Protein AF-0000000072925684 (afdb_homodimer)

Foldseek 3Di:
DWDWDAQPPHHRWTDTRQLCLVVDVCSLVVLLVLLVVVDPDDLVQAQEEEEEDDQQCSNRVVNCVVSVHYYWYKYQADDDDDDKQKDFQPPPPDDDPVPVCRSRGMIITHLPPADEPGQYEYEGAEQALQSVVLRVVVRNVSSHYDLVSYAYEYAEYACVNVNLVVCVVSPNNVHHYYYNYYDHTD/DWDWDAQPPHHRWIDTRQLCLVVDVCSLVVLLVLLVVVDPDDLVQAQEEEEEDDQQCSNRVVNCVVSVHYYWYKYQADDDDDDKQKDFQPPPPDDDPVPVCRSVGMIITHLPPADEPGQYEYEEAEQALQSVVLRVVVRNVSSHYDLVSYAYEYAEYACVNVNLVVCVVSPNNVHHYYYNYYDHTD

Radius of gyration: 19.89 Å; Cα contacts (8 Å, |Δi|>4): 802; chains: 2; bounding box: 49×54×51 Å

Sequence (372 aa):
MVPTAPNFPGKDIDFRYVLNIAQQKGGLALCTSLLKSHFSGDWKKVDAVVTSETSGYVLASPLAMEIEIPLVLIAKGNKFPLPTVSVQRRMSYIPSRILNASDKGRFEVDANVVRKGDSLVIVDDVLATGETLVAVLELLVKAGLQPEDISVMVAAEFPFHRGREKLWAHGFGRVAVQSLLVLDGQMVPTAPNFPGKDIDFRYVLNIAQQKGGLALCTSLLKSHFSGDWKKVDAVVTSETSGYVLASPLAMEIEIPLVLIAKGNKFPLPTVSVQRRMSYIPSRILNASDKGRFEVDANVVRKGDSLVIVDDVLATGETLVAVLELLVKAGLQPEDISVMVAAEFPFHRGREKLWAHGFGRVAVQSLLVLDGQ

Secondary structure (DSSP, 8-state):
---EEET-SSTT-EEE-GGGGGGSTTHHHHHHHHHHHH-SS-GGG--EEEEETTTHHHHHHHHHHHHT--EEEEEESS-SPSSEEEEE---SS--TT--TTGGGGEEEEETTS--TT--EEEEEEEESSSHHHHHHHHHHHHTT--GGGEEEEEEEE-GGG-HHHHHHHTT-TTSEEEEEEE----/---EEET-SSTT-EEE-GGGGGGSTTHHHHHHHHHHHH-SS-GGG--EEEEETTTHHHHHHHHHHHHT--EEEEEESS-SPSSEEEEE---SS--TT--TTGGGGEEEEETTS--TT--EEEEEEEESSSHHHHHHHHHHHHTT--GGGEEEEEEEE-GGG-HHHHHHHTT-TTSEEEEEEE----

pLDDT: mean 90.09, std 15.88, range [33.25, 98.88]

Solvent-accessible surface area (backbone atoms only — not comparable to full-atom values): 19769 Å² total; per-residue (Å²): 104,58,55,73,41,73,48,32,97,41,82,84,15,48,31,66,42,62,71,42,25,36,49,33,72,52,28,44,49,51,50,34,52,48,53,63,69,64,48,88,69,60,73,90,65,44,58,30,34,32,33,43,71,53,68,12,31,50,56,38,36,35,37,19,43,74,73,55,33,16,35,46,66,31,38,69,35,88,82,65,66,83,62,60,43,71,37,74,38,73,69,71,87,70,73,80,79,76,54,91,55,64,61,79,32,25,36,26,31,54,51,84,80,53,53,67,81,49,28,38,36,37,29,37,49,66,39,37,55,28,59,67,58,47,37,52,51,52,36,45,38,73,56,51,37,53,62,86,36,36,36,37,40,24,51,31,28,23,67,73,48,39,18,65,57,44,29,38,75,70,73,43,60,80,38,51,75,46,57,78,34,80,44,92,40,96,106,57,55,75,40,75,48,32,97,41,82,85,17,48,31,66,44,63,70,42,24,37,49,33,70,52,28,43,51,52,50,34,51,49,55,63,68,63,49,87,69,60,71,89,65,44,57,29,35,32,32,42,73,53,68,10,31,50,58,37,36,36,36,19,42,73,73,55,34,15,36,46,66,31,38,68,36,88,82,65,66,84,63,62,42,70,37,74,38,73,70,72,88,69,73,80,80,76,51,92,55,64,62,80,31,25,38,26,32,54,50,84,79,54,52,66,81,48,27,36,38,38,28,36,50,67,39,37,56,26,57,66,57,48,39,52,52,52,35,45,40,74,56,50,40,53,62,87,35,36,36,37,40,23,51,32,28,25,65,72,50,41,17,66,58,44,28,37,76,70,72,43,61,78,40,50,74,44,58,77,32,80,42,89,41,96

Nearest PDB structures (foldseek):
  1l1q-assembly1_A  TM=8.832E-01  e=3.197E-17  Giardia duodenalis
  5yw5-assembly1_D  TM=9.145E-01  e=2.522E-13  Francisella tularensis
  5yw5-assembly2_B  TM=9.005E-01  e=4.663E-13  Francisella tularensis
  5vn4-assembly1_B  TM=8.310E-01  e=8.108E-13  Trypanosoma brucei brucei TREU927
  5vn4-assembly1_A  TM=8.215E-01  e=2.305E-12  Trypanosoma brucei brucei TREU927

Structure (mmCIF, N/CA/C/O backbone):
data_AF-0000000072925684-model_v1
#
loop_
_entity.id
_entity.type
_entity.pdbx_description
1 polymer 'adenine phosphoribosyltransferase'
#
loop_
_atom_site.group_PDB
_atom_site.id
_atom_site.type_symbol
_atom_site.label_atom_id
_atom_site.label_alt_id
_atom_site.label_comp_id
_atom_site.label_asym_id
_atom_site.label_entity_id
_atom_site.label_seq_id
_atom_site.pdbx_PDB_ins_code
_atom_site.Cartn_x
_atom_site.Cartn_y
_atom_site.Cartn_z
_atom_site.occupancy
_atom_site.B_iso_or_equiv
_atom_site.auth_seq_id
_atom_site.auth_comp_id
_atom_site.auth_asym_id
_atom_site.auth_atom_id
_atom_site.pdbx_PDB_model_num
ATOM 1 N N . MET A 1 1 ? -15.625 -6.316 10.656 1 93.44 1 MET A N 1
ATOM 2 C CA . MET A 1 1 ? -14.516 -5.473 10.219 1 93.44 1 MET A CA 1
ATOM 3 C C . MET A 1 1 ? -14.578 -5.215 8.719 1 93.44 1 MET A C 1
ATOM 5 O O . MET A 1 1 ? -13.844 -4.375 8.195 1 93.44 1 MET A O 1
ATOM 9 N N . VAL A 1 2 ? -15.438 -5.898 8.031 1 94.06 2 VAL A N 1
ATOM 10 C CA . VAL A 1 2 ? -15.625 -5.719 6.594 1 94.06 2 VAL A CA 1
ATOM 11 C C . VAL A 1 2 ? -17.062 -5.281 6.312 1 94.06 2 VAL A C 1
ATOM 13 O O . VAL A 1 2 ? -17.922 -6.109 5.984 1 94.06 2 VAL A O 1
ATOM 16 N N . PRO A 1 3 ? -17.359 -3.992 6.426 1 92.5 3 PRO A N 1
ATOM 17 C CA . PRO A 1 3 ? -18.719 -3.504 6.238 1 92.5 3 PRO A CA 1
ATOM 18 C C . PRO A 1 3 ? -19.203 -3.621 4.789 1 92.5 3 PRO A C 1
ATOM 20 O O . PRO A 1 3 ? -18.375 -3.707 3.873 1 92.5 3 PRO A O 1
ATOM 23 N N . THR A 1 4 ? -20.516 -3.654 4.652 1 92.56 4 THR A N 1
ATOM 24 C CA . THR A 1 4 ? -21.156 -3.676 3.348 1 92.56 4 THR A CA 1
ATOM 25 C C . THR A 1 4 ? -21.766 -2.314 3.025 1 92.56 4 THR A C 1
ATOM 27 O O . THR A 1 4 ? -22.375 -1.679 3.895 1 92.56 4 THR A O 1
ATOM 30 N N . ALA A 1 5 ? -21.531 -1.832 1.881 1 91 5 ALA A N 1
ATOM 31 C CA . ALA A 1 5 ? -22.203 -0.64 1.375 1 91 5 ALA A CA 1
ATOM 32 C C . ALA A 1 5 ? -23.078 -0.976 0.17 1 91 5 ALA A C 1
ATOM 34 O O . ALA A 1 5 ? -22.562 -1.271 -0.913 1 91 5 ALA A O 1
ATOM 35 N N . PRO A 1 6 ? -24.344 -0.912 0.292 1 89.88 6 PRO A N 1
ATOM 36 C CA . PRO A 1 6 ? -25.219 -1.251 -0.825 1 89.88 6 PRO A CA 1
ATOM 37 C C . PRO A 1 6 ? -25.172 -0.216 -1.946 1 89.88 6 PRO A C 1
ATOM 39 O O . PRO A 1 6 ? -24.922 0.963 -1.693 1 89.88 6 PRO A O 1
ATOM 42 N N . ASN A 1 7 ? -25.422 -0.652 -3.205 1 89.62 7 ASN A N 1
ATOM 43 C CA . ASN A 1 7 ? -25.547 0.19 -4.391 1 89.62 7 ASN A CA 1
ATOM 44 C C . ASN A 1 7 ? -24.297 1.055 -4.598 1 89.62 7 ASN A C 1
ATOM 46 O O . ASN A 1 7 ? -24.406 2.248 -4.887 1 89.62 7 ASN A O 1
ATOM 50 N N . PHE A 1 8 ? -23.188 0.511 -4.379 1 88.88 8 PHE A N 1
ATOM 51 C CA . PHE A 1 8 ? -21.891 1.13 -4.617 1 88.88 8 PHE A CA 1
ATOM 52 C C . PHE A 1 8 ? -20.938 0.156 -5.312 1 88.88 8 PHE A C 1
ATOM 54 O O . PHE A 1 8 ? -20.812 -0.994 -4.891 1 88.88 8 PHE A O 1
ATOM 61 N N . PRO A 1 9 ? -20.219 0.613 -6.227 1 83.81 9 PRO A N 1
ATOM 62 C CA . PRO A 1 9 ? -20.188 1.929 -6.871 1 83.81 9 PRO A CA 1
ATOM 63 C C . PRO A 1 9 ? -21.406 2.154 -7.785 1 83.81 9 PRO A C 1
ATOM 65 O O . PRO A 1 9 ? -21.641 3.277 -8.234 1 83.81 9 PRO A O 1
ATOM 68 N N . GLY A 1 10 ? -22.094 1.014 -8.031 1 84.38 10 GLY A N 1
ATOM 69 C CA . GLY A 1 10 ? -23.281 1.098 -8.859 1 84.38 10 GLY A CA 1
ATOM 70 C C . GLY A 1 10 ? -24.5 0.454 -8.219 1 84.38 10 GLY A C 1
ATOM 71 O O . GLY A 1 10 ? -24.391 -0.186 -7.176 1 84.38 10 GLY A O 1
ATOM 72 N N . LYS A 1 11 ? -25.625 0.619 -8.945 1 87.06 11 LYS A N 1
ATOM 73 C CA . LYS A 1 11 ? -26.891 0.057 -8.461 1 87.06 11 LYS A CA 1
ATOM 74 C C . LYS A 1 11 ? -26.797 -1.463 -8.352 1 87.06 11 LYS A C 1
ATOM 76 O O . LYS A 1 11 ? -26.234 -2.123 -9.227 1 87.06 11 LYS A O 1
ATOM 81 N N . ASP A 1 12 ? -27.281 -2.082 -7.34 1 85.94 12 ASP A N 1
ATOM 82 C CA . ASP A 1 12 ? -27.438 -3.516 -7.109 1 85.94 12 ASP A CA 1
ATOM 83 C C . ASP A 1 12 ? -26.094 -4.18 -6.832 1 85.94 12 ASP A C 1
ATOM 85 O O . ASP A 1 12 ? -25.922 -5.371 -7.086 1 85.94 12 ASP A O 1
ATOM 89 N N . ILE A 1 13 ? -25.141 -3.379 -6.512 1 86.44 13 ILE A N 1
ATOM 90 C CA . ILE A 1 13 ? -23.844 -3.898 -6.094 1 86.44 13 ILE A CA 1
ATOM 91 C C . ILE A 1 13 ? -23.688 -3.721 -4.586 1 86.44 13 ILE A C 1
ATOM 93 O O . ILE A 1 13 ? -23.938 -2.643 -4.051 1 86.44 13 ILE A O 1
ATOM 97 N N . ASP A 1 14 ? -23.375 -4.828 -3.984 1 89.12 14 ASP A N 1
ATOM 98 C CA . ASP A 1 14 ? -23.047 -4.758 -2.564 1 89.12 14 ASP A CA 1
ATOM 99 C C . ASP A 1 14 ? -21.531 -4.746 -2.354 1 89.12 14 ASP A C 1
ATOM 101 O O . ASP A 1 14 ? -20.906 -5.801 -2.322 1 89.12 14 ASP A O 1
ATOM 105 N N . PHE A 1 15 ? -21.109 -3.59 -2.154 1 90.94 15 PHE A N 1
ATOM 106 C CA . PHE A 1 15 ? -19.672 -3.396 -1.978 1 90.94 15 PHE A CA 1
ATOM 107 C C . PHE A 1 15 ? -19.234 -3.818 -0.58 1 90.94 15 PHE A C 1
ATOM 109 O O . PHE A 1 15 ? -19.875 -3.439 0.412 1 90.94 15 PHE A O 1
ATOM 116 N N . ARG A 1 16 ? -18.172 -4.602 -0.567 1 93 16 ARG A N 1
ATOM 117 C CA . ARG A 1 16 ? -17.547 -4.977 0.694 1 93 16 ARG A CA 1
ATOM 118 C C . ARG A 1 16 ? -16.188 -4.289 0.855 1 93 16 ARG A C 1
ATOM 120 O O . ARG A 1 16 ? -15.289 -4.488 0.042 1 93 16 ARG A O 1
ATOM 127 N N . TYR A 1 17 ? -16.062 -3.547 1.869 1 93.25 17 TYR A N 1
ATOM 128 C CA . TYR A 1 17 ? -14.82 -2.811 2.051 1 93.25 17 TYR A CA 1
ATOM 129 C C . TYR A 1 17 ? -13.836 -3.604 2.902 1 93.25 17 TYR A C 1
ATOM 131 O O . TYR A 1 17 ? -13.703 -3.354 4.102 1 93.25 17 TYR A O 1
ATOM 139 N N . VAL A 1 18 ? -13.039 -4.359 2.27 1 95.19 18 VAL A N 1
ATOM 140 C CA . VAL A 1 18 ? -12.148 -5.312 2.924 1 95.19 18 VAL A CA 1
ATOM 141 C C . VAL A 1 18 ? -11.039 -4.562 3.664 1 95.19 18 VAL A C 1
ATOM 143 O O . VAL A 1 18 ? -10.672 -4.93 4.781 1 95.19 18 VAL A O 1
ATOM 146 N N . LEU A 1 19 ? -10.531 -3.453 3.137 1 95.56 19 LEU A N 1
ATOM 147 C CA . LEU A 1 19 ? -9.391 -2.758 3.727 1 95.56 19 LEU A CA 1
ATOM 148 C C . LEU A 1 19 ? -9.812 -1.983 4.973 1 95.56 19 LEU A C 1
ATOM 150 O O . LEU A 1 19 ? -8.969 -1.445 5.688 1 95.56 19 LEU A O 1
ATOM 154 N N . ASN A 1 20 ? -11.164 -1.98 5.25 1 96.12 20 ASN A N 1
ATOM 155 C CA . ASN A 1 20 ? -11.609 -1.424 6.523 1 96.12 20 ASN A CA 1
ATOM 156 C C . ASN A 1 20 ? -10.984 -2.166 7.703 1 96.12 20 ASN A C 1
ATOM 158 O O . ASN A 1 20 ? -10.938 -1.637 8.812 1 96.12 20 ASN A O 1
ATOM 162 N N . ILE A 1 21 ? -10.492 -3.35 7.449 1 97.31 21 ILE A N 1
ATOM 163 C CA . ILE A 1 21 ? -9.781 -4.125 8.461 1 97.31 21 ILE A CA 1
ATOM 164 C C . ILE A 1 21 ? -8.641 -3.297 9.039 1 97.31 21 ILE A C 1
ATOM 166 O O . ILE A 1 21 ? -8.445 -3.268 10.258 1 97.31 21 ILE A O 1
ATOM 170 N N . ALA A 1 22 ? -7.902 -2.615 8.164 1 97.81 22 ALA A N 1
ATOM 171 C CA . ALA A 1 22 ? -6.738 -1.832 8.578 1 97.81 22 ALA A CA 1
ATOM 172 C C . ALA A 1 22 ? -7.16 -0.576 9.328 1 97.81 22 ALA A C 1
ATOM 174 O O . ALA A 1 22 ? -6.359 0.018 10.055 1 97.81 22 ALA A O 1
ATOM 175 N N . GLN A 1 23 ? -8.414 -0.197 9.133 1 97.12 23 GLN A N 1
ATOM 176 C CA . GLN A 1 23 ? -8.898 1.041 9.734 1 97.12 23 GLN A CA 1
ATOM 177 C C . GLN A 1 23 ? -9.531 0.779 11.102 1 97.12 23 GLN A C 1
ATOM 179 O O . GLN A 1 23 ? -9.992 1.71 11.766 1 97.12 23 GLN A O 1
ATOM 184 N N . GLN A 1 24 ? -9.516 -0.498 11.508 1 96.81 24 GLN A N 1
ATOM 185 C CA . GLN A 1 24 ? -9.992 -0.912 12.828 1 96.81 24 GLN A CA 1
ATOM 186 C C . GLN A 1 24 ? -8.828 -1.179 13.773 1 96.81 24 GLN A C 1
ATOM 188 O O . GLN A 1 24 ? -7.844 -1.817 13.391 1 96.81 24 GLN A O 1
ATOM 193 N N . LYS A 1 25 ? -9.031 -0.643 15.008 1 96.5 25 LYS A N 1
ATOM 194 C CA . LYS A 1 25 ? -8 -0.937 16 1 96.5 25 LYS A CA 1
ATOM 195 C C . LYS A 1 25 ? -7.797 -2.441 16.156 1 96.5 25 LYS A C 1
ATOM 197 O O . LYS A 1 25 ? -8.75 -3.188 16.359 1 96.5 25 LYS A O 1
ATOM 202 N N . GLY A 1 26 ? -6.547 -2.863 15.953 1 97.38 26 GLY A N 1
ATOM 203 C CA . GLY A 1 26 ? -6.215 -4.27 16.094 1 97.38 26 GLY A CA 1
ATOM 204 C C . GLY A 1 26 ? -6.473 -5.074 14.836 1 97.38 26 GLY A C 1
ATOM 205 O O . GLY A 1 26 ? -6.113 -6.25 14.758 1 97.38 26 GLY A O 1
ATOM 206 N N . GLY A 1 27 ? -7.129 -4.492 13.844 1 98.25 27 GLY A N 1
ATOM 207 C CA . GLY A 1 27 ? -7.52 -5.195 12.633 1 98.25 27 GLY A CA 1
ATOM 208 C C . GLY A 1 27 ? -6.336 -5.711 11.836 1 98.25 27 GLY A C 1
ATOM 209 O O . GLY A 1 27 ? -6.336 -6.859 11.391 1 98.25 27 GLY A O 1
ATOM 210 N N . LEU A 1 28 ? -5.293 -4.914 11.672 1 98.25 28 LEU A N 1
ATOM 211 C CA . LEU A 1 28 ? -4.117 -5.312 10.914 1 98.25 28 LEU A CA 1
ATOM 212 C C . LEU A 1 28 ? -3.395 -6.473 11.594 1 98.25 28 LEU A C 1
ATOM 214 O O . LEU A 1 28 ? -2.996 -7.434 10.93 1 98.25 28 LEU A O 1
ATOM 218 N N . ALA A 1 29 ? -3.268 -6.336 12.875 1 98.25 29 ALA A N 1
ATOM 219 C CA . ALA A 1 29 ? -2.607 -7.398 13.633 1 98.25 29 ALA A CA 1
ATOM 220 C C . ALA A 1 29 ? -3.367 -8.719 13.508 1 98.25 29 ALA A C 1
ATOM 222 O O . ALA A 1 29 ? -2.768 -9.766 13.266 1 98.25 29 ALA A O 1
ATOM 223 N N . LEU A 1 30 ? -4.648 -8.641 13.664 1 98.31 30 LEU A N 1
ATOM 224 C CA . LEU A 1 30 ? -5.484 -9.828 13.555 1 98.31 30 LEU A CA 1
ATOM 225 C C . LEU A 1 30 ? -5.391 -10.438 12.164 1 98.31 30 LEU A C 1
ATOM 227 O O . LEU A 1 30 ? -5.152 -11.641 12.016 1 98.31 30 LEU A O 1
ATOM 231 N N . CYS A 1 31 ? -5.547 -9.617 11.172 1 98.56 31 CYS A N 1
ATOM 232 C CA . CYS A 1 31 ? -5.5 -10.102 9.797 1 98.56 31 CYS A CA 1
ATOM 233 C C . CYS A 1 31 ? -4.141 -10.719 9.484 1 98.56 31 CYS A C 1
ATOM 235 O O . CYS A 1 31 ? -4.059 -11.781 8.875 1 98.56 31 CYS A O 1
ATOM 237 N N . THR A 1 32 ? -3.109 -10.039 9.875 1 98.69 32 THR A N 1
ATOM 238 C CA . THR A 1 32 ? -1.753 -10.523 9.641 1 98.69 32 THR A CA 1
ATOM 239 C C . THR A 1 32 ? -1.54 -11.883 10.305 1 98.69 32 THR A C 1
ATOM 241 O O . THR A 1 32 ? -1.004 -12.805 9.695 1 98.69 32 THR A O 1
ATOM 244 N N . SER A 1 33 ? -1.985 -12 11.508 1 98.62 33 SER A N 1
ATOM 245 C CA . SER A 1 33 ? -1.856 -13.258 12.242 1 98.62 33 SER A CA 1
ATOM 246 C C . SER A 1 33 ? -2.637 -14.375 11.555 1 98.62 33 SER A C 1
ATOM 248 O O . SER A 1 33 ? -2.156 -15.508 11.461 1 98.62 33 SER A O 1
ATOM 250 N N . LEU A 1 34 ? -3.779 -14.086 11.102 1 98.69 34 LEU A N 1
ATOM 251 C CA . LEU A 1 34 ? -4.617 -15.078 10.438 1 98.69 34 LEU A CA 1
ATOM 252 C C . LEU A 1 34 ? -4.016 -15.5 9.102 1 98.69 34 LEU A C 1
ATOM 254 O O . LEU A 1 34 ? -4.023 -16.688 8.758 1 98.69 34 LEU A O 1
ATOM 258 N N . LEU A 1 35 ? -3.486 -14.539 8.344 1 98.69 35 LEU A N 1
ATOM 259 C CA . LEU A 1 35 ? -2.811 -14.883 7.102 1 98.69 35 LEU A CA 1
ATOM 260 C C . LEU A 1 35 ? -1.614 -15.789 7.363 1 98.69 35 LEU A C 1
ATOM 262 O O . LEU A 1 35 ? -1.43 -16.797 6.668 1 98.69 35 LEU A O 1
ATOM 266 N N . LYS A 1 36 ? -0.873 -15.445 8.336 1 98.62 36 LYS A N 1
ATOM 267 C CA . LYS A 1 36 ? 0.315 -16.219 8.688 1 98.62 36 LYS A CA 1
ATOM 268 C C . LYS A 1 36 ? -0.054 -17.641 9.062 1 98.62 36 LYS A C 1
ATOM 270 O O . LYS A 1 36 ? 0.557 -18.594 8.57 1 98.62 36 LYS A O 1
ATOM 275 N N . SER A 1 37 ? -1.083 -17.781 9.859 1 98.38 37 SER A N 1
ATOM 276 C CA . SER A 1 37 ? -1.447 -19.094 10.375 1 98.38 37 SER A CA 1
ATOM 277 C C . SER A 1 37 ? -2.205 -19.906 9.328 1 98.38 37 SER A C 1
ATOM 279 O O . SER A 1 37 ? -2.17 -21.141 9.352 1 98.38 37 SER A O 1
ATOM 281 N N . HIS A 1 38 ? -2.867 -19.219 8.43 1 97.88 38 HIS A N 1
ATOM 282 C CA . HIS A 1 38 ? -3.727 -19.891 7.461 1 97.88 38 HIS A CA 1
ATOM 283 C C . HIS A 1 38 ? -2.912 -20.453 6.301 1 97.88 38 HIS A C 1
ATOM 285 O O . HIS A 1 38 ? -3.396 -21.312 5.559 1 97.88 38 HIS A O 1
ATOM 291 N N . PHE A 1 39 ? -1.76 -19.984 6.07 1 98.06 39 PHE A N 1
ATOM 292 C CA . PHE A 1 39 ? -0.908 -20.453 4.984 1 98.06 39 PHE A CA 1
ATOM 293 C C . PHE A 1 39 ? -0.598 -21.938 5.148 1 98.06 39 PHE A C 1
ATOM 295 O O . PHE A 1 39 ? -0.074 -22.359 6.184 1 98.06 39 PHE A O 1
ATOM 302 N N . SER A 1 40 ? -0.875 -22.719 4.109 1 96.69 40 SER A N 1
ATOM 303 C CA . SER A 1 40 ? -0.734 -24.172 4.18 1 96.69 40 SER A CA 1
ATOM 304 C C . SER A 1 40 ? 0.716 -24.594 3.969 1 96.69 40 SER A C 1
ATOM 306 O O . SER A 1 40 ? 1.09 -25.719 4.289 1 96.69 40 SER A O 1
ATOM 308 N N . GLY A 1 41 ? 1.516 -23.672 3.385 1 96.62 41 GLY A N 1
ATOM 309 C CA . GLY A 1 41 ? 2.924 -23.984 3.178 1 96.62 41 GLY A CA 1
ATOM 310 C C . GLY A 1 41 ? 3.781 -23.688 4.395 1 96.62 41 GLY A C 1
ATOM 311 O O . GLY A 1 41 ? 3.26 -2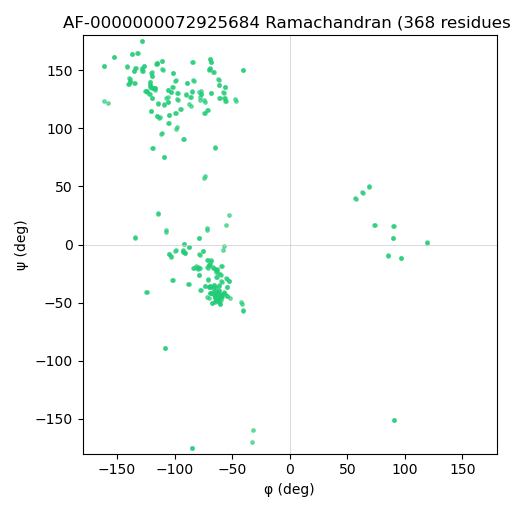3.422 5.48 1 96.62 41 GLY A O 1
ATOM 312 N N . ASP A 1 42 ? 5.078 -23.859 4.223 1 97.75 42 ASP A N 1
ATOM 313 C CA . ASP A 1 42 ? 6.078 -23.562 5.246 1 97.75 42 ASP A CA 1
ATOM 314 C C . ASP A 1 42 ? 6.727 -22.203 5.004 1 97.75 42 ASP A C 1
ATOM 316 O O . ASP A 1 42 ? 7.508 -22.047 4.062 1 97.75 42 ASP A O 1
ATOM 320 N N . TRP A 1 43 ? 6.434 -21.281 5.957 1 98.19 43 TRP A N 1
ATOM 321 C CA . TRP A 1 43 ? 6.973 -19.938 5.793 1 98.19 43 TRP A CA 1
ATOM 322 C C . TRP A 1 43 ? 8.492 -19.953 5.762 1 98.19 43 TRP A C 1
ATOM 324 O O . TRP A 1 43 ? 9.125 -19.078 5.172 1 98.19 43 TRP A O 1
ATOM 334 N N . LYS A 1 44 ? 9.078 -20.922 6.355 1 97.69 44 LYS A N 1
ATOM 335 C CA . LYS A 1 44 ? 10.539 -21.016 6.398 1 97.69 44 LYS A CA 1
ATOM 336 C C . LYS A 1 44 ? 11.109 -21.266 5.008 1 97.69 44 LYS A C 1
ATOM 338 O O . LYS A 1 44 ? 12.297 -21.047 4.77 1 97.69 44 LYS A O 1
ATOM 343 N N . LYS A 1 45 ? 10.289 -21.75 4.129 1 97.88 45 LYS A N 1
ATOM 344 C CA . LYS A 1 45 ? 10.734 -22.078 2.777 1 97.88 45 LYS A CA 1
ATOM 345 C C . LYS A 1 45 ? 10.375 -20.969 1.79 1 97.88 45 LYS A C 1
ATOM 347 O O . LYS A 1 45 ? 10.695 -21.062 0.604 1 97.88 45 LYS A O 1
ATOM 352 N N . VAL A 1 46 ? 9.672 -19.984 2.217 1 98.38 46 VAL A N 1
ATOM 353 C CA . VAL A 1 46 ? 9.258 -18.875 1.364 1 98.38 46 VAL A CA 1
ATOM 354 C C . VAL A 1 46 ? 10.367 -17.844 1.297 1 98.38 46 VAL A C 1
ATOM 356 O O . VAL A 1 46 ? 10.891 -17.406 2.328 1 98.38 46 VAL A O 1
ATOM 359 N N . ASP A 1 47 ? 10.68 -17.422 0.12 1 98.44 47 ASP A N 1
ATOM 360 C CA . ASP A 1 47 ? 11.781 -16.484 -0.074 1 98.44 47 ASP A CA 1
ATOM 361 C C . ASP A 1 47 ? 11.297 -15.047 0.034 1 98.44 47 ASP A C 1
ATOM 363 O O . ASP A 1 47 ? 12.047 -14.172 0.469 1 98.44 47 ASP A O 1
ATOM 367 N N . ALA A 1 48 ? 10.062 -14.812 -0.417 1 98.62 48 ALA A N 1
ATOM 368 C CA . ALA A 1 48 ? 9.547 -13.445 -0.381 1 98.62 48 ALA A CA 1
ATOM 369 C C . ALA A 1 48 ? 8.023 -13.43 -0.481 1 98.62 48 ALA A C 1
ATOM 371 O O . ALA A 1 48 ? 7.422 -14.359 -1.026 1 98.62 48 ALA A O 1
ATOM 372 N N . VAL A 1 49 ? 7.41 -12.414 0.052 1 98.88 49 VAL A N 1
ATOM 373 C CA . VAL A 1 49 ? 6.023 -12.047 -0.231 1 98.88 49 VAL A CA 1
ATOM 374 C C . VAL A 1 49 ? 5.977 -11.102 -1.432 1 98.88 49 VAL A C 1
ATOM 376 O O . VAL A 1 49 ? 6.832 -10.219 -1.573 1 98.88 49 VAL A O 1
ATOM 379 N N . VAL A 1 50 ? 5.023 -11.297 -2.295 1 98.69 50 VAL A N 1
ATOM 380 C CA . VAL A 1 50 ? 4.855 -10.461 -3.479 1 98.69 50 VAL A CA 1
ATOM 381 C C . VAL A 1 50 ? 3.473 -9.812 -3.465 1 98.69 50 VAL A C 1
ATOM 383 O O . VAL A 1 50 ? 2.488 -10.453 -3.082 1 98.69 50 VAL A O 1
ATOM 386 N N . THR A 1 51 ? 3.43 -8.578 -3.861 1 98.31 51 THR A N 1
ATOM 387 C CA . THR A 1 51 ? 2.137 -7.918 -4.004 1 98.31 51 THR A CA 1
ATOM 388 C C . THR A 1 51 ? 2.209 -6.812 -5.055 1 98.31 51 THR A C 1
ATOM 390 O O . THR A 1 51 ? 3.299 -6.418 -5.473 1 98.31 51 THR A O 1
ATOM 393 N N . SER A 1 52 ? 1.092 -6.406 -5.547 1 95.38 52 SER A N 1
ATOM 394 C CA . SER A 1 52 ? 1.035 -5.336 -6.535 1 95.38 52 SER A CA 1
ATOM 395 C C . SER A 1 52 ? 0.3 -4.117 -5.992 1 95.38 52 SER A C 1
ATOM 397 O O . SER A 1 52 ? -0.503 -4.234 -5.062 1 95.38 52 SER A O 1
ATOM 399 N N . GLU A 1 53 ? 0.598 -2.982 -6.551 1 92.62 53 GLU A N 1
ATOM 400 C CA . GLU A 1 53 ? -0.147 -1.764 -6.254 1 92.62 53 GLU A CA 1
ATOM 401 C C . GLU A 1 53 ? -1.638 -1.947 -6.523 1 92.62 53 GLU A C 1
ATOM 403 O O . GLU A 1 53 ? -2.023 -2.568 -7.516 1 92.62 53 GLU A O 1
ATOM 408 N N . THR A 1 54 ? -2.473 -1.476 -5.59 1 91.31 54 THR A N 1
ATOM 409 C CA . THR A 1 54 ? -2.211 -0.612 -4.445 1 91.31 54 THR A CA 1
ATOM 410 C C . THR A 1 54 ? -2.678 -1.274 -3.15 1 91.31 54 THR A C 1
ATOM 412 O O . THR A 1 54 ? -1.921 -1.354 -2.18 1 91.31 54 THR A O 1
ATOM 415 N N . SER A 1 55 ? -3.832 -1.925 -3.195 1 94.88 55 SER A N 1
ATOM 416 C CA . SER A 1 55 ? -4.508 -2.359 -1.978 1 94.88 55 SER A CA 1
ATOM 417 C C . SER A 1 55 ? -3.758 -3.506 -1.308 1 94.88 55 SER A C 1
ATOM 419 O O . SER A 1 55 ? -3.74 -3.609 -0.08 1 94.88 55 SER A O 1
ATOM 421 N N . GLY A 1 56 ? -3.094 -4.289 -2.084 1 97.31 56 GLY A N 1
ATOM 422 C CA . GLY A 1 56 ? -2.363 -5.418 -1.533 1 97.31 56 GLY A CA 1
ATOM 423 C C . GLY A 1 56 ? -1.241 -5.004 -0.6 1 97.31 56 GLY A C 1
ATOM 424 O O . GLY A 1 56 ? -0.874 -5.754 0.307 1 97.31 56 GLY A O 1
ATOM 425 N N . TYR A 1 57 ? -0.669 -3.805 -0.815 1 98.31 57 TYR A N 1
ATOM 426 C CA . TYR A 1 57 ? 0.416 -3.293 0.015 1 98.31 57 TYR A CA 1
ATOM 427 C C . TYR A 1 57 ? 0.022 -3.293 1.487 1 98.31 57 TYR A C 1
ATOM 429 O O . TYR A 1 57 ? 0.836 -3.621 2.354 1 98.31 57 TYR A O 1
ATOM 437 N N . VAL A 1 58 ? -1.224 -3 1.762 1 98.5 58 VAL A N 1
ATOM 438 C CA . VAL A 1 58 ? -1.722 -2.729 3.107 1 98.5 58 VAL A CA 1
ATOM 439 C C . VAL A 1 58 ? -1.618 -3.99 3.961 1 98.5 58 VAL A C 1
ATOM 441 O O . VAL A 1 58 ? -1.3 -3.918 5.148 1 98.5 58 VAL A O 1
ATOM 444 N N . LEU A 1 59 ? -1.82 -5.133 3.33 1 98.81 59 LEU A N 1
ATOM 445 C CA . LEU A 1 59 ? -1.841 -6.379 4.09 1 98.81 59 LEU A CA 1
ATOM 446 C C . LEU A 1 59 ? -0.524 -7.133 3.93 1 98.81 59 LEU A C 1
ATOM 448 O O . LEU A 1 59 ? -0.08 -7.816 4.855 1 98.81 59 LEU A O 1
ATOM 452 N N . ALA A 1 60 ? 0.131 -6.977 2.787 1 98.88 60 ALA A N 1
ATOM 453 C CA . ALA A 1 60 ? 1.339 -7.738 2.479 1 98.88 60 ALA A CA 1
ATOM 454 C C . ALA A 1 60 ? 2.527 -7.234 3.291 1 98.88 60 ALA A C 1
ATOM 456 O O . ALA A 1 60 ? 3.375 -8.023 3.719 1 98.88 60 ALA A O 1
ATOM 457 N N . SER A 1 61 ? 2.58 -5.945 3.518 1 98.81 61 SER A N 1
ATOM 458 C CA . SER A 1 61 ? 3.744 -5.34 4.156 1 98.81 61 SER A CA 1
ATOM 459 C C . SER A 1 61 ? 3.867 -5.781 5.609 1 98.81 61 SER A C 1
ATOM 461 O O . SER A 1 61 ? 4.914 -6.289 6.023 1 98.81 61 SER A O 1
ATOM 463 N N . PRO A 1 62 ? 2.779 -5.688 6.434 1 98.81 62 PRO A N 1
ATOM 464 C CA . PRO A 1 62 ? 2.893 -6.199 7.801 1 98.81 62 PRO A CA 1
ATOM 465 C C . PRO A 1 62 ? 3.195 -7.695 7.852 1 98.81 62 PRO A C 1
ATOM 467 O O . PRO A 1 62 ? 3.918 -8.156 8.734 1 98.81 62 PRO A O 1
ATOM 470 N N . LEU A 1 63 ? 2.645 -8.445 6.914 1 98.88 63 LEU A N 1
ATOM 471 C CA . LEU A 1 63 ? 2.895 -9.883 6.902 1 98.88 63 LEU A CA 1
ATOM 472 C C . LEU A 1 63 ? 4.367 -10.172 6.633 1 98.88 63 LEU A C 1
ATOM 474 O O . LEU A 1 63 ? 4.984 -10.977 7.336 1 98.88 63 LEU A O 1
ATOM 478 N N . ALA A 1 64 ? 4.918 -9.539 5.594 1 98.88 64 ALA A N 1
ATOM 479 C CA . ALA A 1 64 ? 6.328 -9.727 5.27 1 98.88 64 ALA A CA 1
ATOM 480 C C . ALA A 1 64 ? 7.219 -9.375 6.457 1 98.88 64 ALA A C 1
ATOM 482 O O . ALA A 1 64 ? 8.188 -10.086 6.746 1 98.88 64 ALA A O 1
ATOM 483 N N . MET A 1 65 ? 6.855 -8.289 7.129 1 98.69 65 MET A N 1
ATOM 484 C CA . MET A 1 65 ? 7.621 -7.875 8.305 1 98.69 65 MET A CA 1
ATOM 485 C C . MET A 1 65 ? 7.547 -8.93 9.398 1 98.69 65 MET A C 1
ATOM 487 O O . MET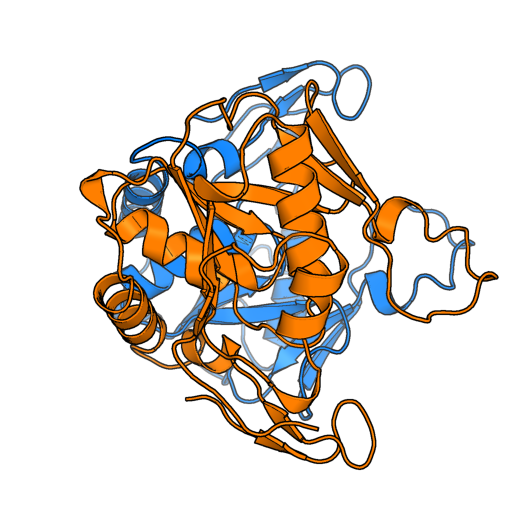 A 1 65 ? 8.562 -9.273 10.008 1 98.69 65 MET A O 1
ATOM 491 N N . GLU A 1 66 ? 6.371 -9.422 9.648 1 98.12 66 GLU A N 1
ATOM 492 C CA . GLU A 1 66 ? 6.141 -10.406 10.703 1 98.12 66 GLU A CA 1
ATOM 493 C C . GLU A 1 66 ? 6.902 -11.695 10.422 1 98.12 66 GLU A C 1
ATOM 495 O O . GLU A 1 66 ? 7.473 -12.297 11.344 1 98.12 66 GLU A O 1
ATOM 500 N N . ILE A 1 67 ? 6.902 -12.125 9.172 1 98.25 67 ILE A N 1
ATOM 501 C CA . ILE A 1 67 ? 7.562 -13.367 8.781 1 98.25 67 ILE A CA 1
ATOM 502 C C . ILE A 1 67 ? 9.07 -13.141 8.672 1 98.25 67 ILE A C 1
ATOM 504 O O . ILE A 1 67 ? 9.852 -14.094 8.672 1 98.25 67 ILE A O 1
ATOM 508 N N . GLU A 1 68 ? 9.477 -11.891 8.516 1 97.88 68 GLU A N 1
ATOM 509 C CA . GLU A 1 68 ? 10.867 -11.477 8.383 1 97.88 68 GLU A CA 1
ATOM 510 C C . GLU A 1 68 ? 11.461 -11.945 7.055 1 97.88 68 GLU A C 1
ATOM 512 O O . GLU A 1 68 ? 12.547 -12.523 7.027 1 97.88 68 GLU A O 1
ATOM 517 N N . ILE A 1 69 ? 10.82 -11.711 6.008 1 98.38 69 ILE A N 1
ATOM 518 C CA . ILE A 1 69 ? 11.289 -11.977 4.656 1 98.38 69 ILE A CA 1
ATOM 519 C C . ILE A 1 69 ? 11.047 -10.758 3.771 1 98.38 69 ILE A C 1
ATOM 521 O O . ILE A 1 69 ? 10.266 -9.867 4.129 1 98.38 69 ILE A O 1
ATOM 525 N N . PRO A 1 70 ? 11.672 -10.664 2.568 1 98.38 70 PRO A N 1
ATOM 526 C CA . PRO A 1 70 ? 11.516 -9.516 1.681 1 98.38 70 PRO A CA 1
ATOM 527 C C . PRO A 1 70 ? 10.094 -9.391 1.129 1 98.38 70 PRO A C 1
ATOM 529 O O . PRO A 1 70 ? 9.383 -10.391 1.015 1 98.38 70 PRO A O 1
ATOM 532 N N . LEU A 1 71 ? 9.719 -8.172 0.917 1 98.75 71 LEU A N 1
ATOM 533 C CA . LEU A 1 71 ? 8.492 -7.84 0.204 1 98.75 71 LEU A CA 1
ATOM 534 C C . LEU A 1 71 ? 8.797 -7.355 -1.21 1 98.75 71 LEU A C 1
ATOM 536 O O . LEU A 1 71 ? 9.383 -6.289 -1.392 1 98.75 71 LEU A O 1
ATOM 540 N N . VAL A 1 72 ? 8.445 -8.117 -2.197 1 98.19 72 VAL A N 1
ATOM 541 C CA . VAL A 1 72 ? 8.617 -7.738 -3.596 1 98.19 72 VAL A CA 1
ATOM 542 C C . VAL A 1 72 ? 7.422 -6.918 -4.066 1 98.19 72 VAL A C 1
ATOM 544 O O . VAL A 1 72 ? 6.273 -7.348 -3.932 1 98.19 72 VAL A O 1
ATOM 547 N N . LEU A 1 73 ? 7.746 -5.781 -4.613 1 97.69 73 LEU A N 1
ATOM 548 C CA . LEU A 1 73 ? 6.695 -4.852 -5.02 1 97.69 73 LEU A CA 1
ATOM 549 C C . LEU A 1 73 ? 6.535 -4.84 -6.535 1 97.69 73 LEU A C 1
ATOM 551 O O . LEU A 1 73 ? 7.492 -4.578 -7.266 1 97.69 73 LEU A O 1
ATOM 555 N N . ILE A 1 74 ? 5.348 -5.125 -6.969 1 96.75 74 ILE A N 1
ATOM 556 C CA . ILE A 1 74 ? 4.973 -4.957 -8.367 1 96.75 74 ILE A CA 1
ATOM 557 C C . ILE A 1 74 ? 4.246 -3.625 -8.547 1 96.75 74 ILE A C 1
ATOM 559 O O . ILE A 1 74 ? 3.273 -3.342 -7.848 1 96.75 74 ILE A O 1
ATOM 563 N N . ALA A 1 75 ? 4.734 -2.828 -9.43 1 93.44 75 ALA A N 1
ATOM 564 C CA . ALA A 1 75 ? 4.195 -1.482 -9.602 1 93.44 75 ALA A CA 1
ATOM 565 C C . ALA A 1 75 ? 3.463 -1.348 -10.93 1 93.44 75 ALA A C 1
ATOM 567 O O . ALA A 1 75 ? 3.652 -2.164 -11.836 1 93.44 75 ALA A O 1
ATOM 568 N N . LYS A 1 76 ? 2.605 -0.351 -10.898 1 87.81 76 LYS A N 1
ATOM 569 C CA . LYS A 1 76 ? 1.958 0.04 -12.148 1 87.81 76 LYS A CA 1
ATOM 570 C C . LYS A 1 76 ? 2.771 1.105 -12.883 1 87.81 76 LYS A C 1
ATOM 572 O O . LYS A 1 76 ? 3.24 2.066 -12.266 1 87.81 76 LYS A O 1
ATOM 577 N N . GLY A 1 77 ? 3.039 0.888 -14.125 1 79.25 77 GLY A N 1
ATOM 578 C CA . GLY A 1 77 ? 3.729 1.887 -14.922 1 79.25 77 GLY A CA 1
ATOM 579 C C . GLY A 1 77 ? 5.238 1.729 -14.906 1 79.25 77 GLY A C 1
ATOM 580 O O . GLY A 1 77 ? 5.75 0.609 -14.867 1 79.25 77 GLY A O 1
ATOM 581 N N . ASN A 1 78 ? 5.969 2.826 -15.062 1 73.38 78 ASN A N 1
ATOM 582 C CA . ASN A 1 78 ? 7.426 2.844 -15.148 1 73.38 78 ASN A CA 1
ATOM 583 C C . ASN A 1 78 ? 8.055 3.451 -13.906 1 73.38 78 ASN A C 1
ATOM 585 O O . ASN A 1 78 ? 8.688 4.508 -13.969 1 73.38 78 ASN A O 1
ATOM 589 N N . LYS A 1 79 ? 8.039 2.648 -12.859 1 78.38 79 LYS A N 1
ATOM 590 C CA . LYS A 1 79 ? 8.445 3.199 -11.562 1 78.38 79 LYS A CA 1
ATOM 591 C C . LYS A 1 79 ? 9.836 2.715 -11.172 1 78.38 79 LYS A C 1
ATOM 593 O O . LYS A 1 79 ? 10.43 3.219 -10.219 1 78.38 79 LYS A O 1
ATOM 598 N N . PHE A 1 80 ? 10.359 1.801 -11.93 1 84.38 80 PHE A N 1
ATOM 599 C CA . PHE A 1 80 ? 11.633 1.209 -11.555 1 84.38 80 PHE A CA 1
ATOM 600 C C . PHE A 1 80 ? 12.688 1.46 -12.633 1 84.38 80 PHE A C 1
ATOM 602 O O . PHE A 1 80 ? 12.367 1.478 -13.82 1 84.38 80 PHE A O 1
ATOM 609 N N . PRO A 1 81 ? 13.906 1.646 -12.133 1 84.44 81 PRO A N 1
ATOM 610 C CA . PRO A 1 81 ? 14.992 1.67 -13.117 1 84.44 81 PRO A CA 1
ATOM 611 C C . PRO A 1 81 ? 15.25 0.303 -13.75 1 84.44 81 PRO A C 1
ATOM 613 O O . PRO A 1 81 ? 14.914 -0.727 -13.156 1 84.44 81 PRO A O 1
ATOM 616 N N . LEU A 1 82 ? 15.852 0.305 -14.852 1 83.06 82 LEU A N 1
ATOM 617 C CA . LEU A 1 82 ? 16.203 -0.944 -15.516 1 83.06 82 LEU A CA 1
ATOM 618 C C . LEU A 1 82 ? 17.297 -1.68 -14.75 1 83.06 82 LEU A C 1
ATOM 620 O O . LEU A 1 82 ? 18.125 -1.052 -14.086 1 83.06 82 LEU A O 1
ATOM 624 N N . PRO A 1 83 ? 17.234 -3.014 -14.93 1 91.44 83 PRO A N 1
ATOM 625 C CA . PRO A 1 83 ? 16.344 -3.863 -15.734 1 91.44 83 PRO A CA 1
ATOM 626 C C . PRO A 1 83 ? 15.031 -4.168 -15.031 1 91.44 83 PRO A C 1
ATOM 628 O O . PRO A 1 83 ? 15 -4.324 -13.805 1 91.44 83 PRO A O 1
ATOM 631 N N . THR A 1 84 ? 13.953 -4.18 -15.766 1 93.31 84 THR A N 1
ATOM 632 C CA . THR A 1 84 ? 12.633 -4.523 -15.25 1 93.31 84 THR A CA 1
ATOM 633 C C . THR A 1 84 ? 11.984 -5.602 -16.109 1 93.31 84 THR A C 1
ATOM 635 O O . THR A 1 84 ? 12.391 -5.82 -17.25 1 93.31 84 THR A O 1
ATOM 638 N N . VAL A 1 85 ? 11.156 -6.383 -15.516 1 94.69 85 VAL A N 1
ATOM 639 C CA . VAL A 1 85 ? 10.219 -7.25 -16.234 1 94.69 85 VAL A CA 1
ATOM 640 C C . VAL A 1 85 ? 8.82 -6.641 -16.188 1 94.69 85 VAL A C 1
ATOM 642 O O . VAL A 1 85 ? 8.367 -6.168 -15.148 1 94.69 85 VAL A O 1
ATOM 645 N N . SER A 1 86 ? 8.125 -6.555 -17.359 1 93.75 86 SER A N 1
ATOM 646 C CA . SER A 1 86 ? 6.816 -5.902 -17.406 1 93.75 86 SER A CA 1
ATOM 647 C C . SER A 1 86 ? 5.82 -6.723 -18.219 1 93.75 86 SER A C 1
ATOM 649 O O . SER A 1 86 ? 6.215 -7.531 -19.062 1 93.75 86 SER A O 1
ATOM 651 N N . VAL A 1 87 ? 4.574 -6.594 -17.797 1 92.31 87 VAL A N 1
ATOM 652 C CA . VAL A 1 87 ? 3.465 -7.188 -18.531 1 92.31 87 VAL A CA 1
ATOM 653 C C . VAL A 1 87 ? 2.33 -6.172 -18.672 1 92.31 87 VAL A C 1
ATOM 655 O O . VAL A 1 87 ? 2.225 -5.242 -17.875 1 92.31 87 VAL A O 1
ATOM 658 N N . GLN A 1 88 ? 1.556 -6.312 -19.719 1 85 88 GLN A N 1
ATOM 659 C CA . GLN A 1 88 ? 0.371 -5.477 -19.891 1 85 88 GLN A CA 1
ATOM 660 C C . GLN A 1 88 ? -0.838 -6.094 -19.188 1 85 88 GLN A C 1
ATOM 662 O O . GLN A 1 88 ? -1.127 -7.277 -19.359 1 85 88 GLN A O 1
ATOM 667 N N . ARG A 1 89 ? -1.364 -5.316 -18.266 1 73.69 89 ARG A N 1
ATOM 668 C CA . ARG A 1 89 ? -2.59 -5.77 -17.609 1 73.69 89 ARG A CA 1
ATOM 669 C C . ARG A 1 89 ? -3.789 -5.621 -18.547 1 73.69 89 ARG A C 1
ATOM 671 O O . ARG A 1 89 ? -3.959 -4.582 -19.188 1 73.69 89 ARG A O 1
ATOM 678 N N . ARG A 1 90 ? -4.332 -6.703 -18.938 1 59.22 90 ARG A N 1
ATOM 679 C CA . ARG A 1 90 ? -5.516 -6.672 -19.781 1 59.22 90 ARG A CA 1
ATOM 680 C C . ARG A 1 90 ? -6.703 -6.062 -19.047 1 59.22 90 ARG A C 1
ATOM 682 O O . ARG A 1 90 ? -6.988 -6.426 -17.906 1 59.22 90 ARG A O 1
ATOM 689 N N . MET A 1 91 ? -6.82 -4.711 -19.016 1 50.62 91 MET A N 1
ATOM 690 C CA . MET A 1 91 ? -7.988 -4.113 -18.375 1 50.62 91 MET A CA 1
ATOM 691 C C . MET A 1 91 ? -9.273 -4.797 -18.828 1 50.62 91 MET A C 1
ATOM 693 O O . MET A 1 91 ? -9.367 -5.254 -19.969 1 50.62 91 MET A O 1
ATOM 697 N N . SER A 1 92 ? -10.07 -5.312 -17.906 1 42.19 92 SER A N 1
ATOM 698 C CA . SER A 1 92 ? -11.383 -5.816 -18.312 1 42.19 92 SER A CA 1
ATOM 699 C C . SER A 1 92 ? -11.945 -5.016 -19.484 1 42.19 92 SER A C 1
ATOM 701 O O . SER A 1 92 ? -11.406 -3.967 -19.844 1 42.19 92 SER A O 1
ATOM 703 N N . TYR A 1 93 ? -13.383 -5.012 -19.797 1 35.19 93 TYR A N 1
ATOM 704 C CA . TYR A 1 93 ? -14.227 -4.547 -20.891 1 35.19 93 TYR A CA 1
ATOM 705 C C . TYR A 1 93 ? -14.008 -3.062 -21.156 1 35.19 93 TYR A C 1
ATOM 707 O O . TYR A 1 93 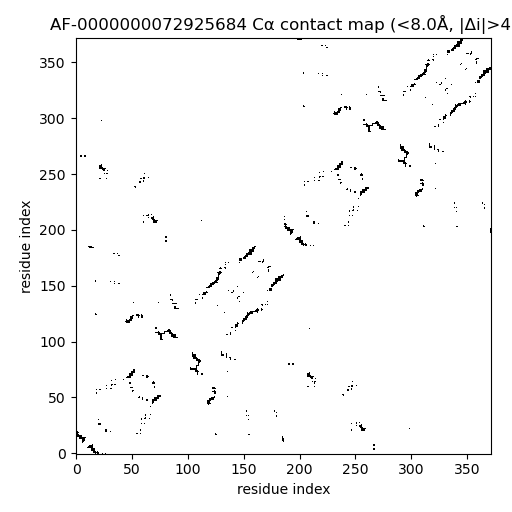? -14.906 -2.375 -21.641 1 35.19 93 TYR A O 1
ATOM 715 N N . ILE A 1 94 ? -13.031 -2.373 -20.766 1 35.62 94 ILE A N 1
ATOM 716 C CA . ILE A 1 94 ? -13.297 -1.02 -21.25 1 35.62 94 ILE A CA 1
ATOM 717 C C . ILE A 1 94 ? -13.062 -0.955 -22.75 1 35.62 94 ILE A C 1
ATOM 719 O O . ILE A 1 94 ? -12.047 -1.437 -23.266 1 35.62 94 ILE A O 1
ATOM 723 N N . PRO A 1 95 ? -14.031 -0.562 -23.594 1 33.78 95 PRO A N 1
ATOM 724 C CA . PRO A 1 95 ? -13.945 -0.394 -25.047 1 33.78 95 PRO A CA 1
ATOM 725 C C . PRO A 1 95 ? -12.633 0.251 -25.484 1 33.78 95 PRO A C 1
ATOM 727 O O . PRO A 1 95 ? -12.008 0.976 -24.719 1 33.78 95 PRO A O 1
ATOM 730 N N . SER A 1 9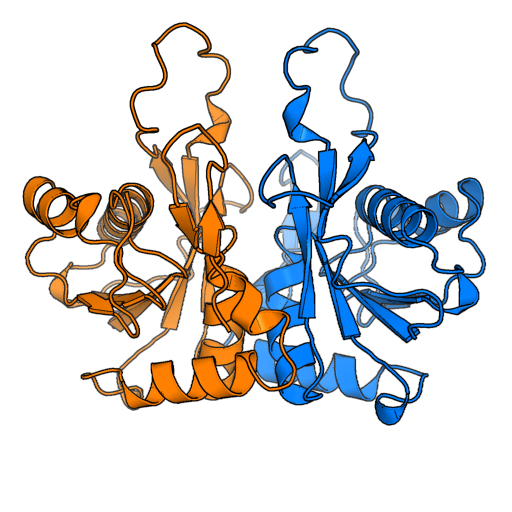6 ? -12.07 -0.078 -26.797 1 33.53 96 SER A N 1
ATOM 731 C CA . SER A 1 96 ? -10.867 0.193 -27.578 1 33.53 96 SER A CA 1
ATOM 732 C C . SER A 1 96 ? -10.453 1.656 -27.469 1 33.53 96 SER A C 1
ATOM 734 O O . SER A 1 96 ? -9.312 2.01 -27.766 1 33.53 96 SER A O 1
ATOM 736 N N . ARG A 1 97 ? -11.43 2.656 -27.688 1 34 97 ARG A N 1
ATOM 737 C CA . ARG A 1 97 ? -11.078 3.994 -28.141 1 34 97 ARG A CA 1
ATOM 738 C C . ARG A 1 97 ? -10.164 4.695 -27.141 1 34 97 ARG A C 1
ATOM 740 O O . ARG A 1 97 ? -9.664 5.789 -27.422 1 34 97 ARG A O 1
ATOM 747 N N . ILE A 1 98 ? -10.484 4.746 -25.938 1 35.09 98 ILE A N 1
ATOM 748 C CA . ILE A 1 98 ? -9.703 5.66 -25.109 1 35.09 98 ILE A CA 1
ATOM 749 C C . ILE A 1 98 ? -8.32 5.074 -24.859 1 35.09 98 ILE A C 1
ATOM 751 O O . ILE A 1 98 ? -8.133 4.262 -23.953 1 35.09 98 ILE A O 1
ATOM 755 N N . LEU A 1 99 ? -7.582 4.812 -25.891 1 34.09 99 LEU A N 1
ATOM 756 C CA . LEU A 1 99 ? -6.25 4.277 -26.156 1 34.09 99 LEU A CA 1
ATOM 757 C C . LEU A 1 99 ? -5.195 5.023 -25.344 1 34.09 99 LEU A C 1
ATOM 759 O O . LEU A 1 99 ? -4.055 4.57 -25.234 1 34.09 99 LEU A O 1
ATOM 763 N N . ASN A 1 100 ? -5.211 6.336 -25.297 1 35.91 100 ASN A N 1
ATOM 764 C CA . ASN A 1 100 ? -4.012 7.023 -24.828 1 35.91 100 ASN A CA 1
ATOM 765 C C . ASN A 1 100 ? -3.629 6.586 -23.422 1 35.91 100 ASN A C 1
ATOM 767 O O . ASN A 1 100 ? -2.797 7.227 -22.766 1 35.91 100 ASN A O 1
ATOM 771 N N . ALA A 1 101 ? -4.449 5.77 -22.812 1 38.16 101 ALA A N 1
ATOM 772 C CA . ALA A 1 101 ? -4.445 5.168 -21.484 1 38.16 101 ALA A CA 1
ATOM 773 C C . ALA A 1 101 ? -3.365 4.098 -21.375 1 38.16 101 ALA A C 1
ATOM 775 O O . ALA A 1 101 ? -3.488 3.17 -20.562 1 38.16 101 ALA A O 1
ATOM 776 N N . SER A 1 102 ? -2.482 4 -22.203 1 40.69 102 SER A N 1
ATOM 777 C CA . SER A 1 102 ? -1.398 3.037 -22.359 1 40.69 102 SER A CA 1
ATOM 778 C C . SER A 1 102 ? -0.773 2.68 -21.016 1 40.69 102 SER A C 1
ATOM 780 O O . SER A 1 102 ? -0.438 1.519 -20.781 1 40.69 102 SER A O 1
ATOM 782 N N . ASP A 1 103 ? -0.283 3.668 -20.234 1 45.91 103 ASP A N 1
ATOM 783 C CA . ASP A 1 103 ? 0.538 3.549 -19.031 1 45.91 103 ASP A CA 1
ATOM 784 C C . ASP A 1 103 ? -0.268 2.971 -17.875 1 45.91 103 ASP A C 1
ATOM 786 O O . ASP A 1 103 ? 0.303 2.496 -16.891 1 45.91 103 ASP A O 1
ATOM 790 N N . LYS A 1 104 ? -1.697 3.033 -18.047 1 52.94 104 LYS A N 1
ATOM 791 C CA . LYS A 1 104 ? -2.559 2.705 -16.922 1 52.94 104 LYS A CA 1
ATOM 792 C C . LYS A 1 104 ? -2.68 1.195 -16.734 1 52.94 104 LYS A C 1
ATOM 794 O O . LYS A 1 104 ? -3.158 0.725 -15.703 1 52.94 104 LYS A O 1
ATOM 799 N N . GLY A 1 105 ? -1.93 0.496 -17.516 1 69.31 105 GLY A N 1
ATOM 800 C CA . GLY A 1 105 ? -2.23 -0.922 -17.406 1 69.31 105 GLY A CA 1
ATOM 801 C C . GLY A 1 105 ? -0.99 -1.788 -17.297 1 69.31 105 GLY A C 1
ATOM 802 O O . GLY A 1 105 ? -1.088 -3.014 -17.203 1 69.31 105 GLY A O 1
ATOM 803 N N . ARG A 1 106 ? 0.174 -1.168 -17.188 1 86.31 106 ARG A N 1
ATOM 804 C CA . ARG A 1 106 ? 1.38 -1.989 -17.188 1 86.31 106 ARG A CA 1
ATOM 805 C C . ARG A 1 106 ? 1.864 -2.27 -15.773 1 86.31 106 ARG A C 1
ATOM 807 O O . ARG A 1 106 ? 1.937 -1.359 -14.945 1 86.31 106 ARG A O 1
ATOM 814 N N . PHE A 1 107 ? 2.121 -3.582 -15.547 1 93.88 107 PHE A N 1
ATOM 815 C CA . PHE A 1 107 ? 2.768 -3.99 -14.305 1 93.88 107 PHE A CA 1
ATOM 816 C C . PHE A 1 107 ? 4.258 -4.219 -14.523 1 93.88 107 PHE A C 1
ATOM 818 O O . PHE A 1 107 ? 4.668 -4.742 -15.562 1 93.88 107 PHE A O 1
ATOM 825 N N . GLU A 1 108 ? 5.055 -3.816 -13.562 1 95.19 108 GLU A N 1
ATOM 826 C CA . GLU A 1 108 ? 6.492 -4.055 -13.648 1 95.19 108 GLU A CA 1
ATOM 827 C C . GLU A 1 108 ? 7.07 -4.43 -12.289 1 95.19 108 GLU A C 1
ATOM 829 O O . GLU A 1 108 ? 6.504 -4.082 -11.25 1 95.19 108 GLU A O 1
ATOM 834 N N . VAL A 1 109 ? 8.133 -5.16 -12.367 1 95.62 109 VAL A N 1
ATOM 835 C CA . VAL A 1 109 ? 8.898 -5.531 -11.188 1 95.62 109 VAL A CA 1
ATOM 836 C C . VAL A 1 109 ? 10.398 -5.43 -11.492 1 95.62 109 VAL A C 1
ATOM 838 O O . VAL A 1 109 ? 10.812 -5.59 -12.641 1 95.62 109 VAL A O 1
ATOM 841 N N . ASP A 1 110 ? 11.148 -4.98 -10.492 1 94.12 110 ASP A N 1
ATOM 842 C CA . ASP A 1 110 ? 12.602 -5.008 -10.625 1 94.12 110 ASP A CA 1
ATOM 843 C C . ASP A 1 110 ? 13.102 -6.422 -10.922 1 94.12 110 ASP A C 1
ATOM 845 O O . ASP A 1 110 ? 12.844 -7.352 -10.148 1 94.12 110 ASP A O 1
ATOM 849 N N . ALA A 1 111 ? 13.867 -6.586 -11.977 1 92.62 111 ALA A N 1
ATOM 850 C CA . ALA A 1 111 ? 14.297 -7.906 -12.43 1 92.62 111 ALA A CA 1
ATOM 851 C C . ALA A 1 111 ? 15.266 -8.539 -11.43 1 92.62 111 ALA A C 1
ATOM 853 O O . ALA A 1 111 ? 15.477 -9.75 -11.445 1 92.62 111 ALA A O 1
ATOM 854 N N . ASN A 1 112 ? 15.781 -7.738 -10.516 1 91.31 112 ASN A N 1
ATOM 855 C CA . ASN A 1 112 ? 16.828 -8.219 -9.617 1 91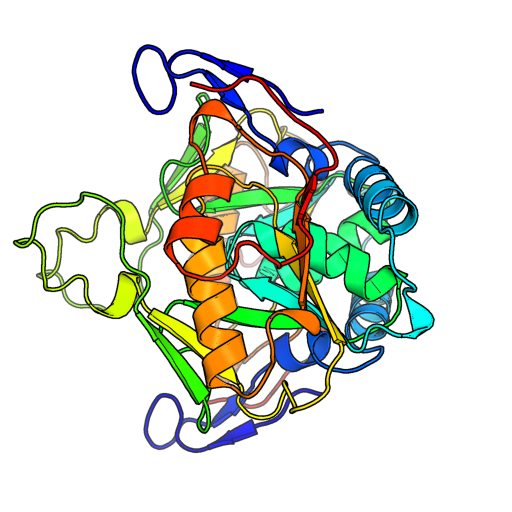.31 112 ASN A CA 1
ATOM 856 C C . ASN A 1 112 ? 16.25 -8.773 -8.32 1 91.31 112 ASN A C 1
ATOM 858 O O . ASN A 1 112 ? 16.953 -9.398 -7.531 1 91.31 112 ASN A O 1
ATOM 862 N N . VAL A 1 113 ? 14.961 -8.641 -8.148 1 92.25 113 VAL A N 1
ATOM 863 C CA . VAL A 1 113 ? 14.438 -8.977 -6.828 1 92.25 113 VAL A CA 1
ATOM 864 C C . VAL A 1 113 ? 13.758 -10.344 -6.875 1 92.25 113 VAL A C 1
ATOM 866 O O . VAL A 1 113 ? 13.336 -10.867 -5.84 1 92.25 113 VAL A O 1
ATOM 869 N N . VAL A 1 114 ? 13.562 -10.883 -8.031 1 92.06 114 VAL A N 1
ATOM 870 C CA . VAL A 1 114 ? 12.992 -12.211 -8.195 1 92.06 114 VAL A CA 1
ATOM 871 C C . VAL A 1 114 ? 13.977 -13.109 -8.945 1 92.06 114 VAL A C 1
ATOM 873 O O . VAL A 1 114 ? 14.625 -12.664 -9.891 1 92.06 114 VAL A O 1
ATOM 876 N N . ARG A 1 115 ? 14.125 -14.32 -8.445 1 91.12 115 ARG A N 1
ATOM 877 C CA . ARG A 1 115 ? 15.039 -15.266 -9.07 1 91.12 115 ARG A CA 1
ATOM 878 C C . ARG A 1 115 ? 14.344 -16.578 -9.383 1 91.12 115 ARG A C 1
ATOM 880 O O . ARG A 1 115 ? 13.414 -16.984 -8.68 1 91.12 115 ARG A O 1
ATOM 887 N N . LYS A 1 116 ? 14.945 -17.172 -10.391 1 92.38 116 LYS A N 1
ATOM 888 C CA . LYS A 1 116 ? 14.508 -18.547 -10.688 1 92.38 116 LYS A CA 1
ATOM 889 C C . LYS A 1 116 ? 14.68 -19.453 -9.469 1 92.38 116 LYS A C 1
ATOM 891 O O . LYS A 1 116 ? 15.719 -19.406 -8.797 1 92.38 116 LYS A O 1
ATOM 896 N N . GLY A 1 117 ? 13.602 -20.188 -9.148 1 93.56 117 GLY A N 1
ATOM 897 C CA . GLY A 1 117 ? 13.688 -21.125 -8.039 1 93.56 117 GLY A CA 1
ATOM 898 C C . GLY A 1 117 ? 13.148 -20.562 -6.738 1 93.56 117 GLY A C 1
ATOM 899 O O . GLY A 1 117 ? 12.977 -21.281 -5.758 1 93.56 117 GLY A O 1
ATOM 900 N N . ASP A 1 118 ? 12.891 -19.266 -6.703 1 97 118 ASP A N 1
ATOM 901 C CA . ASP A 1 118 ? 12.312 -18.672 -5.508 1 97 118 ASP A CA 1
ATOM 902 C C . ASP A 1 118 ? 10.938 -19.266 -5.203 1 97 118 ASP A C 1
ATOM 904 O O . ASP A 1 118 ? 10.188 -19.594 -6.121 1 97 118 ASP A O 1
ATOM 908 N N . SER A 1 119 ? 10.695 -19.453 -3.963 1 98.12 119 SER A N 1
ATOM 909 C CA . SER A 1 119 ? 9.344 -19.719 -3.486 1 98.12 119 SER A CA 1
ATOM 910 C C . SER A 1 119 ? 8.648 -18.453 -3.037 1 98.12 119 SER A C 1
ATOM 912 O O . SER A 1 119 ? 9.086 -17.797 -2.092 1 98.12 119 SER A O 1
ATOM 914 N N . LEU A 1 120 ? 7.562 -18.125 -3.756 1 98.5 120 LEU A N 1
ATOM 915 C CA . LEU A 1 120 ? 6.93 -16.828 -3.521 1 98.5 120 LEU A CA 1
ATOM 916 C C . LEU A 1 120 ? 5.484 -17.016 -3.07 1 98.5 120 LEU A C 1
ATOM 918 O O . LEU A 1 120 ? 4.809 -17.953 -3.488 1 98.5 120 LEU A O 1
ATOM 922 N N . VAL A 1 121 ? 4.988 -16.125 -2.246 1 98.81 121 VAL A N 1
ATOM 923 C CA . VAL A 1 121 ? 3.578 -16.047 -1.879 1 98.81 121 VAL A CA 1
ATOM 924 C C . VAL A 1 121 ? 3.02 -14.672 -2.264 1 98.81 121 VAL A C 1
ATOM 926 O O . VAL A 1 121 ? 3.473 -13.648 -1.758 1 98.81 121 VAL A O 1
ATOM 929 N N . ILE A 1 122 ? 2.082 -14.664 -3.205 1 98.81 122 ILE A N 1
ATOM 930 C CA . ILE A 1 122 ? 1.356 -13.445 -3.551 1 98.81 122 ILE A CA 1
ATOM 931 C C . ILE A 1 122 ? 0.292 -13.156 -2.494 1 98.81 122 ILE A C 1
ATOM 933 O O . ILE A 1 122 ? -0.485 -14.047 -2.133 1 98.81 122 ILE A O 1
ATOM 937 N N . VAL A 1 123 ? 0.26 -11.938 -1.967 1 98.88 123 VAL A N 1
ATOM 938 C CA . VAL A 1 123 ? -0.756 -11.523 -1.007 1 98.88 123 VAL A CA 1
ATOM 939 C C . VAL A 1 123 ? -1.547 -10.344 -1.57 1 98.88 123 VAL A C 1
ATOM 941 O O . VAL A 1 123 ? -0.964 -9.352 -2.012 1 98.88 123 VAL A O 1
ATOM 944 N N . ASP A 1 124 ? -2.797 -10.43 -1.625 1 98.12 124 ASP A N 1
ATOM 945 C CA . ASP A 1 124 ? -3.684 -9.359 -2.068 1 98.12 124 ASP A CA 1
ATOM 946 C C . ASP A 1 124 ? -4.906 -9.25 -1.161 1 98.12 124 ASP A C 1
ATOM 948 O O . ASP A 1 124 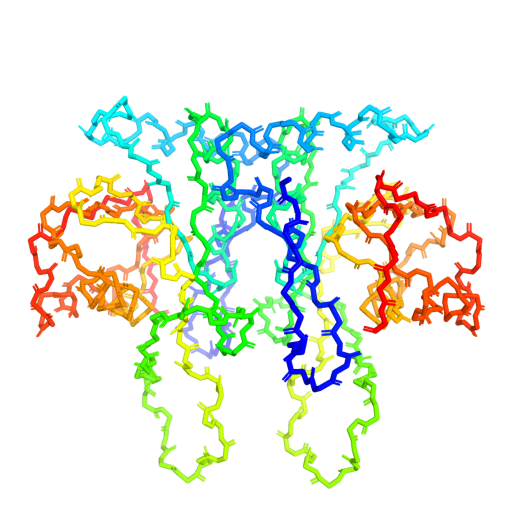? -5.172 -10.141 -0.354 1 98.12 124 ASP A O 1
ATOM 952 N N . ASP A 1 125 ? -5.602 -8.094 -1.271 1 97.5 125 ASP A N 1
ATOM 953 C CA . ASP A 1 125 ? -6.758 -7.918 -0.396 1 97.5 125 ASP A CA 1
ATOM 954 C C . ASP A 1 125 ? -7.957 -8.711 -0.903 1 97.5 125 ASP A C 1
ATOM 956 O O . ASP A 1 125 ? -8.672 -9.344 -0.118 1 97.5 125 ASP A O 1
ATOM 960 N N . VAL A 1 126 ? -8.086 -8.695 -2.326 1 96.94 126 VAL A N 1
ATOM 961 C CA . VAL A 1 126 ? -9.328 -9.266 -2.836 1 96.94 126 VAL A CA 1
ATOM 962 C C . VAL A 1 126 ? -9.039 -10.086 -4.094 1 96.94 126 VAL A C 1
ATOM 964 O O . VAL A 1 126 ? -8.25 -9.672 -4.945 1 96.94 126 VAL A O 1
ATOM 967 N N . LEU A 1 127 ? -9.648 -11.242 -4.234 1 97.25 127 LEU A N 1
ATOM 968 C CA . LEU A 1 127 ? -9.812 -11.961 -5.492 1 97.25 127 LEU A CA 1
ATOM 969 C C . LEU A 1 127 ? -11.242 -11.852 -6 1 97.25 127 LEU A C 1
ATOM 971 O O . LEU A 1 127 ? -12.156 -12.461 -5.434 1 97.25 127 LEU A O 1
ATOM 975 N N . ALA A 1 128 ? -11.438 -11.047 -6.977 1 94.81 128 ALA A N 1
ATOM 976 C CA . ALA A 1 128 ? -12.742 -10.922 -7.629 1 94.81 128 ALA A CA 1
ATOM 977 C C . ALA A 1 128 ? -12.719 -11.547 -9.023 1 94.81 128 ALA A C 1
ATOM 979 O O . ALA A 1 128 ? -12.914 -12.758 -9.164 1 94.81 128 ALA A O 1
ATOM 980 N N . THR A 1 129 ? -12.359 -10.773 -10.078 1 93.31 129 THR A N 1
ATOM 981 C CA . THR A 1 129 ? -12.367 -11.305 -11.438 1 93.31 129 THR A CA 1
ATOM 982 C C . THR A 1 129 ? -11.078 -12.062 -11.727 1 93.31 129 THR A C 1
ATOM 984 O O . THR A 1 129 ? -11.008 -12.828 -12.695 1 93.31 129 THR A O 1
ATOM 987 N N . GLY A 1 130 ? -10.117 -11.781 -10.984 1 95.31 130 GLY A N 1
ATOM 988 C CA . GLY A 1 130 ? -8.852 -12.469 -11.156 1 95.31 130 GLY A CA 1
ATOM 989 C C . GLY A 1 130 ? -7.918 -11.766 -12.133 1 95.31 130 GLY A C 1
ATOM 990 O O . GLY A 1 130 ? -6.797 -12.227 -12.367 1 95.31 130 GLY A O 1
ATOM 991 N N . GLU A 1 131 ? -8.281 -10.602 -12.602 1 93.5 131 GLU A N 1
ATOM 992 C CA . GLU A 1 131 ? -7.5 -9.883 -13.609 1 93.5 131 GLU A CA 1
ATOM 993 C C . GLU A 1 131 ? -6.129 -9.492 -13.07 1 93.5 131 GLU A C 1
ATOM 995 O O . GLU A 1 131 ? -5.109 -9.727 -13.719 1 93.5 131 GLU A O 1
ATOM 1000 N N . THR A 1 132 ? -6.164 -8.938 -11.891 1 93.88 132 THR A N 1
ATOM 1001 C CA . THR A 1 132 ? -4.906 -8.523 -11.281 1 93.88 132 THR A CA 1
ATOM 1002 C C . THR A 1 132 ? -4 -9.727 -11.039 1 93.88 132 THR A C 1
ATOM 1004 O O . THR A 1 132 ? -2.822 -9.703 -11.398 1 93.88 132 THR A O 1
ATOM 1007 N N . LEU A 1 133 ? -4.547 -10.766 -10.539 1 96.81 133 LEU A N 1
ATOM 1008 C CA . LEU A 1 133 ? -3.766 -11.945 -10.188 1 96.81 133 LEU A CA 1
ATOM 1009 C C . LEU A 1 133 ? -3.174 -12.602 -11.43 1 96.81 133 LEU A C 1
ATOM 1011 O O . LEU A 1 133 ? -2.012 -13.016 -11.43 1 96.81 133 LEU A O 1
ATOM 1015 N N . VAL A 1 134 ? -3.922 -12.672 -12.516 1 96.12 134 VAL A N 1
ATOM 1016 C CA . VAL A 1 134 ? -3.414 -13.219 -13.766 1 96.12 134 VAL A CA 1
ATOM 1017 C C . VAL A 1 134 ? -2.211 -12.406 -14.234 1 96.12 134 VAL A C 1
ATOM 1019 O O . VAL A 1 134 ? -1.177 -12.977 -14.602 1 96.12 134 VAL A O 1
ATOM 1022 N N . ALA A 1 135 ? -2.312 -11.094 -14.188 1 95.19 135 ALA A N 1
ATOM 1023 C CA . ALA A 1 135 ? -1.227 -10.219 -14.625 1 95.19 135 ALA A CA 1
ATOM 1024 C C . ALA A 1 135 ? 0.02 -10.422 -13.766 1 95.19 135 ALA A C 1
ATOM 1026 O O . ALA A 1 135 ? 1.137 -10.477 -14.289 1 95.19 135 ALA A O 1
ATOM 1027 N N . VAL A 1 136 ? -0.19 -10.539 -12.484 1 96.81 136 VAL A N 1
ATOM 1028 C CA . VAL A 1 136 ? 0.928 -10.734 -11.57 1 96.81 136 VAL A CA 1
ATOM 1029 C C . VAL A 1 136 ? 1.604 -12.07 -11.844 1 96.81 136 VAL A C 1
ATOM 1031 O O . VAL A 1 136 ? 2.832 -12.156 -11.906 1 96.81 136 VAL A O 1
ATOM 1034 N N . LEU A 1 137 ? 0.827 -13.086 -12.008 1 97.5 137 LEU A N 1
ATOM 1035 C CA . LEU A 1 137 ? 1.361 -14.422 -12.273 1 97.5 137 LEU A CA 1
ATOM 1036 C C . LEU A 1 137 ? 2.104 -14.453 -13.602 1 97.5 137 LEU A C 1
ATOM 1038 O O . LEU A 1 137 ? 3.191 -15.031 -13.695 1 97.5 137 LEU A O 1
ATOM 1042 N N . GLU A 1 138 ? 1.538 -13.812 -14.609 1 96.69 138 GLU A N 1
ATOM 1043 C CA . GLU A 1 138 ? 2.215 -13.727 -15.898 1 96.69 138 GLU A CA 1
ATOM 1044 C C . GLU A 1 138 ? 3.562 -13.031 -15.773 1 96.69 138 GLU A C 1
ATOM 1046 O O . GLU A 1 138 ? 4.551 -13.461 -16.375 1 96.69 138 GLU A O 1
ATOM 1051 N N . LEU A 1 139 ? 3.541 -12 -15.047 1 96.56 139 LEU A N 1
ATOM 1052 C CA . LEU A 1 139 ? 4.758 -11.227 -14.828 1 96.56 139 LEU A CA 1
ATOM 1053 C C . LEU A 1 139 ? 5.836 -12.086 -14.172 1 96.56 139 LEU A C 1
ATOM 1055 O O . LEU A 1 139 ? 6.988 -12.078 -14.602 1 96.56 139 LEU A O 1
ATOM 1059 N N . LEU A 1 140 ? 5.469 -12.82 -13.117 1 97 140 LEU A N 1
ATOM 1060 C CA . LEU A 1 140 ? 6.422 -13.633 -12.367 1 97 140 LEU A CA 1
ATOM 1061 C C . LEU A 1 140 ? 6.941 -14.789 -13.219 1 97 140 LEU A C 1
ATOM 1063 O O . LEU A 1 140 ? 8.117 -15.141 -13.148 1 97 140 LEU A O 1
ATOM 1067 N N . VAL A 1 141 ? 6.094 -15.352 -14.023 1 96.44 141 VAL A N 1
ATOM 1068 C CA . VAL A 1 141 ? 6.516 -16.406 -14.93 1 96.44 141 VAL A CA 1
ATOM 1069 C C . VAL A 1 141 ? 7.492 -15.852 -15.961 1 96.44 141 VAL A C 1
ATOM 1071 O O . VAL A 1 141 ? 8.516 -16.469 -16.266 1 96.44 141 VAL A O 1
ATOM 1074 N N . LYS A 1 142 ? 7.168 -14.711 -16.469 1 95.44 142 LYS A N 1
ATOM 1075 C CA . LYS A 1 142 ? 8.07 -14.047 -17.406 1 95.44 142 LYS A CA 1
ATOM 1076 C C . LYS A 1 142 ? 9.43 -13.773 -16.766 1 95.44 142 LYS A C 1
ATOM 1078 O O . LYS A 1 142 ? 10.461 -13.781 -17.438 1 95.44 142 LYS A O 1
ATOM 1083 N N . ALA A 1 143 ? 9.398 -13.555 -15.477 1 94.81 143 ALA A N 1
ATOM 1084 C CA . ALA A 1 143 ? 10.633 -13.297 -14.734 1 94.81 143 ALA A CA 1
ATOM 1085 C C . ALA A 1 143 ? 11.391 -14.586 -14.453 1 94.81 143 ALA A C 1
ATOM 1087 O O . ALA A 1 143 ? 12.469 -14.57 -13.859 1 94.81 143 ALA A O 1
ATOM 1088 N N . GLY A 1 144 ? 10.828 -15.789 -14.734 1 94.5 144 GLY A N 1
ATOM 1089 C CA . GLY A 1 144 ? 11.562 -17.047 -14.68 1 94.5 144 GLY A CA 1
ATOM 1090 C C . GLY A 1 144 ? 10.992 -18.016 -13.672 1 94.5 144 GLY A C 1
ATOM 1091 O O . GLY A 1 144 ? 11.531 -19.109 -13.492 1 94.5 144 GLY A O 1
ATOM 1092 N N . LEU A 1 145 ? 9.938 -17.672 -13.016 1 96.19 145 LEU A N 1
ATOM 1093 C CA . LEU A 1 145 ? 9.328 -18.547 -12.023 1 96.19 145 LEU A CA 1
ATOM 1094 C C . LEU A 1 145 ? 8.383 -19.547 -12.688 1 96.19 145 LEU A C 1
ATOM 1096 O O . LEU A 1 145 ? 7.914 -19.312 -13.805 1 96.19 145 LEU A O 1
ATOM 1100 N N . GLN A 1 146 ? 8.18 -20.641 -11.977 1 95.69 146 GLN A N 1
ATOM 1101 C CA . GLN A 1 146 ? 7.156 -21.609 -12.352 1 95.69 146 GLN A CA 1
ATOM 1102 C C . GLN A 1 146 ? 5.91 -21.453 -11.484 1 95.69 146 GLN A C 1
ATOM 1104 O O . GLN A 1 146 ? 6.004 -21.078 -10.312 1 95.69 146 GLN A O 1
ATOM 1109 N N . PRO A 1 147 ? 4.754 -21.719 -12.055 1 95.81 147 PRO A N 1
ATOM 1110 C CA . PRO A 1 147 ? 3.521 -21.609 -11.273 1 95.81 147 PRO A CA 1
ATOM 1111 C C . PRO A 1 147 ? 3.578 -22.406 -9.969 1 95.81 147 PRO A C 1
ATOM 1113 O O . PRO A 1 147 ? 3.016 -21.984 -8.961 1 95.81 147 PRO A O 1
ATOM 1116 N N . GLU A 1 148 ? 4.312 -23.516 -9.961 1 94.44 148 GLU A N 1
ATOM 1117 C CA . GLU A 1 148 ? 4.406 -24.375 -8.789 1 94.44 148 GLU A CA 1
ATOM 1118 C C . GLU A 1 148 ? 5.195 -23.703 -7.672 1 94.44 148 GLU A C 1
ATOM 1120 O O . GLU A 1 148 ? 5.125 -24.125 -6.512 1 94.44 148 GLU A O 1
ATOM 1125 N N . ASP A 1 149 ? 5.949 -22.688 -8.016 1 94.81 149 ASP A N 1
ATOM 1126 C CA . ASP A 1 149 ? 6.781 -21.969 -7.062 1 94.81 149 ASP A CA 1
ATOM 1127 C C . ASP A 1 149 ? 5.996 -20.844 -6.391 1 94.81 149 ASP A C 1
ATOM 1129 O O . ASP A 1 149 ? 6.512 -20.156 -5.504 1 94.81 149 ASP A O 1
ATOM 1133 N N . ILE A 1 150 ? 4.766 -20.719 -6.82 1 97.81 150 ILE A N 1
ATOM 1134 C CA . ILE A 1 150 ? 4.008 -19.531 -6.414 1 97.81 150 ILE A CA 1
ATOM 1135 C C . ILE A 1 150 ? 2.732 -19.969 -5.691 1 97.81 150 ILE A C 1
ATOM 1137 O O . ILE A 1 150 ? 2.021 -20.859 -6.156 1 97.81 150 ILE A O 1
ATOM 1141 N N . SER A 1 151 ? 2.467 -19.438 -4.559 1 98.5 151 SER A N 1
ATOM 1142 C CA . SER A 1 151 ? 1.198 -19.547 -3.848 1 98.5 151 SER A CA 1
ATOM 1143 C C . SER A 1 151 ? 0.515 -18.188 -3.723 1 98.5 151 SER A C 1
ATOM 1145 O O . SER A 1 151 ? 1.165 -17.141 -3.842 1 98.5 151 SER A O 1
ATOM 1147 N N . VAL A 1 152 ? -0.808 -18.219 -3.566 1 98.75 152 VAL A N 1
ATOM 1148 C CA . VAL A 1 152 ? -1.584 -16.984 -3.467 1 98.75 152 VAL A CA 1
ATOM 1149 C C . VAL A 1 152 ? -2.412 -17 -2.186 1 98.75 152 VAL A C 1
ATOM 1151 O O . VAL A 1 152 ? -3.039 -18 -1.853 1 98.75 152 VAL A O 1
ATOM 1154 N N . MET A 1 153 ? -2.352 -15.898 -1.464 1 98.75 153 MET A N 1
ATOM 1155 C CA . MET A 1 153 ? -3.229 -15.656 -0.322 1 98.75 153 MET A CA 1
ATOM 1156 C C . MET A 1 153 ? -3.994 -14.352 -0.492 1 98.75 153 MET A C 1
ATOM 1158 O O . MET A 1 153 ? -3.4 -13.312 -0.783 1 98.75 153 MET A O 1
ATOM 1162 N N . VAL A 1 154 ? -5.312 -14.438 -0.26 1 98.62 154 VAL A N 1
ATOM 1163 C CA . VAL A 1 154 ? -6.117 -13.227 -0.302 1 98.62 154 VAL A CA 1
ATOM 1164 C C . VAL A 1 154 ? -6.949 -13.109 0.975 1 98.62 154 VAL A C 1
ATOM 1166 O O . VAL A 1 154 ? -7.293 -14.125 1.591 1 98.62 154 VAL A O 1
ATOM 1169 N N . ALA A 1 155 ? -7.23 -11.867 1.416 1 98.44 155 ALA A N 1
ATOM 1170 C CA . ALA A 1 155 ? -8.07 -11.664 2.59 1 98.44 155 ALA A CA 1
ATOM 1171 C C . ALA A 1 155 ? -9.523 -12.047 2.299 1 98.44 155 ALA A C 1
ATOM 1173 O O . ALA A 1 155 ? -10.164 -12.719 3.109 1 98.44 155 ALA A O 1
ATOM 1174 N N . ALA A 1 156 ? -10 -11.656 1.082 1 97.94 156 ALA A N 1
ATOM 1175 C CA . ALA A 1 156 ? -11.383 -11.961 0.724 1 97.94 156 ALA A CA 1
ATOM 1176 C C . ALA A 1 156 ? -11.484 -12.422 -0.728 1 97.94 156 ALA A C 1
ATOM 1178 O O . ALA A 1 156 ? -10.82 -11.875 -1.608 1 97.94 156 ALA A O 1
ATOM 1179 N N . GLU A 1 157 ? -12.289 -13.391 -0.982 1 98 157 GLU A N 1
ATOM 1180 C CA . GLU A 1 157 ? -12.617 -13.883 -2.316 1 98 157 GLU A CA 1
ATOM 1181 C C . GLU A 1 157 ? -14.109 -13.742 -2.607 1 98 157 GLU A C 1
ATOM 1183 O O . GLU A 1 157 ? -14.945 -14.016 -1.744 1 98 157 GLU A O 1
ATOM 1188 N N . PHE A 1 158 ? -14.391 -13.258 -3.752 1 96.25 158 PHE A N 1
ATOM 1189 C CA . PHE A 1 158 ? -15.766 -13.156 -4.234 1 96.25 158 PHE A CA 1
ATOM 1190 C C . PHE A 1 158 ? -16 -14.125 -5.387 1 96.25 158 PHE A C 1
ATOM 1192 O O . PHE A 1 158 ? -15.867 -13.75 -6.555 1 96.25 158 PHE A O 1
ATOM 1199 N N . PRO A 1 159 ? -16.547 -15.305 -5.055 1 95.38 159 PRO A N 1
ATOM 1200 C CA . PRO A 1 159 ? -16.703 -16.344 -6.078 1 95.38 159 PRO A CA 1
ATOM 1201 C C . PRO A 1 159 ? -17.656 -15.93 -7.199 1 95.38 159 PRO A C 1
ATOM 1203 O O . PRO A 1 159 ? -17.516 -16.406 -8.328 1 95.38 159 PRO A O 1
ATOM 1206 N N . PHE A 1 160 ? -18.547 -15.023 -6.938 1 93.06 160 PHE A N 1
ATOM 1207 C CA . PHE A 1 160 ? -19.484 -14.523 -7.934 1 93.06 160 PHE A CA 1
ATOM 1208 C C . PHE A 1 160 ? -18.75 -14.016 -9.164 1 93.06 160 PHE A C 1
ATOM 1210 O O . PHE A 1 160 ? -19.25 -14.141 -10.289 1 93.06 160 PHE A O 1
ATOM 1217 N N . HIS A 1 161 ? -17.562 -13.531 -9.023 1 94.44 161 HIS A N 1
ATOM 1218 C CA . HIS A 1 161 ? -16.812 -12.891 -10.109 1 94.44 161 HIS A CA 1
ATOM 1219 C C . HIS A 1 161 ? -15.938 -13.898 -10.836 1 94.44 161 HIS A C 1
ATOM 1221 O O . HIS A 1 161 ? -15.242 -13.539 -11.789 1 94.44 161 HIS A O 1
ATOM 1227 N N . ARG A 1 162 ? -15.852 -15.109 -10.375 1 95.75 162 ARG A N 1
ATOM 1228 C CA . ARG A 1 162 ? -15.266 -16.266 -11.055 1 95.75 162 ARG A CA 1
ATOM 1229 C C . ARG A 1 162 ? -13.781 -16.047 -11.312 1 95.75 162 ARG A C 1
ATOM 1231 O O . ARG A 1 162 ? -13.281 -16.344 -12.398 1 95.75 162 ARG A O 1
ATOM 1238 N N . GLY A 1 163 ? -13.133 -15.555 -10.289 1 96.38 163 GLY A N 1
ATOM 1239 C CA . GLY A 1 163 ? -11.711 -15.297 -10.398 1 96.38 163 GLY A CA 1
ATOM 1240 C C . GLY A 1 163 ? -10.891 -16.562 -10.594 1 96.38 163 GLY A C 1
ATOM 1241 O O . GLY A 1 163 ? -9.93 -16.562 -11.367 1 96.38 163 GLY A O 1
ATOM 1242 N N . ARG A 1 164 ? -11.219 -17.641 -10 1 96.75 164 ARG A N 1
ATOM 1243 C CA . ARG A 1 164 ? -10.477 -18.875 -10.125 1 96.75 164 ARG A CA 1
ATOM 1244 C C . ARG A 1 164 ? -10.625 -19.469 -11.523 1 96.75 164 ARG A C 1
ATOM 1246 O O . ARG A 1 164 ? -9.688 -20.078 -12.047 1 96.75 164 ARG A O 1
ATOM 1253 N N . GLU A 1 165 ? -11.789 -19.312 -12.094 1 97.06 165 GLU A N 1
ATOM 1254 C CA . GLU A 1 165 ? -11.977 -19.75 -13.477 1 97.06 165 GLU A CA 1
ATOM 1255 C C . GLU A 1 165 ? -11.047 -19 -14.43 1 97.06 165 GLU A C 1
ATOM 1257 O O . GLU A 1 165 ? -10.508 -19.594 -15.367 1 97.06 165 GLU A O 1
ATOM 1262 N N . LYS A 1 166 ? -10.93 -17.719 -14.125 1 96.19 166 LYS A N 1
ATOM 1263 C CA . LYS A 1 166 ? -10.016 -16.922 -14.945 1 96.19 166 LYS A CA 1
ATOM 1264 C C . LYS A 1 166 ? -8.586 -17.438 -14.828 1 96.19 166 LYS A C 1
ATOM 1266 O O . LYS A 1 166 ? -7.871 -17.516 -15.836 1 96.19 166 LYS A O 1
ATOM 1271 N N . LEU A 1 167 ? -8.203 -17.75 -13.633 1 97.12 167 LEU A N 1
ATOM 1272 C CA . LEU A 1 167 ? -6.867 -18.312 -13.43 1 97.12 167 LEU A CA 1
ATOM 1273 C C . LEU A 1 167 ? -6.684 -19.594 -14.227 1 97.12 167 LEU A C 1
ATOM 1275 O O . LEU A 1 167 ? -5.664 -19.781 -14.891 1 97.12 167 LEU A O 1
ATOM 1279 N N . TRP A 1 168 ? -7.66 -20.406 -14.195 1 96.62 168 TRP A N 1
ATOM 1280 C CA . TRP A 1 168 ? -7.629 -21.656 -14.938 1 96.62 168 TRP A CA 1
ATOM 1281 C C . TRP A 1 168 ? -7.516 -21.406 -16.438 1 96.62 168 TRP A C 1
ATOM 1283 O O . TRP A 1 168 ? -6.688 -22.016 -17.125 1 96.62 168 TRP A O 1
ATOM 1293 N N . ALA A 1 169 ? -8.281 -20.5 -16.906 1 96.88 169 ALA A N 1
ATOM 1294 C CA . ALA A 1 169 ? -8.336 -20.188 -18.344 1 96.88 169 ALA A CA 1
ATOM 1295 C C . ALA A 1 169 ? -6.996 -19.656 -18.844 1 96.88 169 ALA A C 1
ATOM 1297 O O . ALA A 1 169 ? -6.676 -19.781 -20.016 1 96.88 169 ALA A O 1
ATOM 1298 N N . HIS A 1 170 ? -6.258 -19.188 -17.922 1 95.81 170 HIS A N 1
ATOM 1299 C CA . HIS A 1 170 ? -4.988 -18.594 -18.328 1 95.81 170 HIS A CA 1
ATOM 1300 C C . HIS A 1 170 ? -3.816 -19.484 -17.953 1 95.81 170 HIS A C 1
ATOM 1302 O O . HIS A 1 170 ? -2.674 -19.031 -17.875 1 95.81 170 HIS A O 1
ATOM 1308 N N . GLY A 1 171 ? -4.098 -20.656 -17.562 1 95.94 171 GLY A N 1
ATOM 1309 C CA . GLY A 1 171 ? -3.049 -21.641 -17.344 1 95.94 171 GLY A CA 1
ATOM 1310 C C . GLY A 1 171 ? -2.514 -21.641 -15.922 1 95.94 171 GLY A C 1
ATOM 1311 O O . GLY A 1 171 ? -1.454 -22.219 -15.648 1 95.94 171 GLY A O 1
ATOM 1312 N N . PHE A 1 172 ? -3.268 -21.016 -15.023 1 97.56 172 PHE A N 1
ATOM 1313 C CA . PHE A 1 172 ? -2.785 -20.906 -13.648 1 97.56 172 PHE A CA 1
ATOM 1314 C C . PHE A 1 172 ? -3.678 -21.703 -12.703 1 97.56 172 PHE A C 1
ATOM 1316 O O . PHE A 1 172 ? -3.781 -21.375 -11.516 1 97.56 172 PHE A O 1
ATOM 1323 N N . GLY A 1 173 ? -4.332 -22.719 -13.219 1 94.38 173 GLY A N 1
ATOM 1324 C CA . GLY A 1 173 ? -5.242 -23.516 -12.422 1 94.38 173 GLY A CA 1
ATOM 1325 C C . GLY A 1 173 ? -4.547 -24.281 -11.305 1 94.38 173 GLY A C 1
ATOM 1326 O O . GLY A 1 173 ? -5.18 -24.641 -10.312 1 94.38 173 GLY A O 1
ATOM 1327 N N . ARG A 1 174 ? -3.236 -24.469 -11.477 1 93 174 ARG A N 1
ATOM 1328 C CA . ARG A 1 174 ? -2.5 -25.281 -10.508 1 93 174 ARG A CA 1
ATOM 1329 C C . ARG A 1 174 ? -1.931 -24.422 -9.391 1 93 174 ARG A C 1
ATOM 1331 O O . ARG A 1 174 ? -1.38 -24.938 -8.414 1 93 174 ARG A O 1
ATOM 1338 N N . VAL A 1 175 ? -2.039 -23.156 -9.523 1 96.31 175 VAL A N 1
ATOM 1339 C CA . VAL A 1 175 ? -1.547 -22.281 -8.469 1 96.31 175 VAL A CA 1
ATOM 1340 C C . VAL A 1 175 ? -2.42 -22.422 -7.223 1 96.31 175 VAL A C 1
ATOM 1342 O O . VAL A 1 175 ? -3.65 -22.422 -7.32 1 96.31 175 VAL A O 1
ATOM 1345 N N . ALA A 1 176 ? -1.779 -22.625 -6.059 1 96.88 176 ALA A N 1
ATOM 1346 C CA . ALA A 1 176 ? -2.504 -22.734 -4.797 1 96.88 176 ALA A CA 1
ATOM 1347 C C . ALA A 1 176 ? -3.059 -21.375 -4.359 1 96.88 176 ALA A C 1
ATOM 1349 O O . ALA A 1 176 ? -2.297 -20.453 -4.09 1 96.88 176 ALA A O 1
ATOM 1350 N N . VAL A 1 177 ? -4.359 -21.297 -4.309 1 98 177 VAL A N 1
ATOM 1351 C CA . VAL A 1 177 ? -5.02 -20.062 -3.881 1 98 177 VAL A CA 1
ATOM 1352 C C . VAL A 1 177 ? -5.758 -20.312 -2.566 1 98 177 VAL A C 1
ATOM 1354 O O . VAL A 1 177 ? -6.605 -21.203 -2.475 1 98 177 VAL A O 1
ATOM 1357 N N . GLN A 1 178 ? -5.402 -19.562 -1.565 1 98.44 178 GLN A N 1
ATOM 1358 C CA . GLN A 1 178 ? -6.078 -19.609 -0.272 1 98.44 178 GLN A CA 1
ATOM 1359 C C . GLN A 1 178 ? -6.73 -18.281 0.055 1 98.44 178 GLN A C 1
ATOM 1361 O O . GLN A 1 178 ? -6.121 -17.219 -0.13 1 98.44 178 GLN A O 1
ATOM 1366 N N . SER A 1 179 ? -7.934 -18.312 0.506 1 98.19 179 SER A N 1
ATOM 1367 C CA . SER A 1 179 ? -8.695 -17.125 0.908 1 98.19 179 SER A CA 1
ATOM 1368 C C . SER A 1 179 ? -9.047 -17.172 2.391 1 98.19 179 SER A C 1
ATOM 1370 O O . SER A 1 179 ? -9.492 -18.203 2.895 1 98.19 179 SER A O 1
ATOM 1372 N N . LEU A 1 180 ? -8.844 -16.094 3.127 1 97.69 180 LEU A N 1
ATOM 1373 C CA . LEU A 1 180 ? -9.242 -16.031 4.527 1 97.69 180 LEU A CA 1
ATOM 1374 C C . LEU A 1 180 ? -10.766 -15.992 4.66 1 97.69 180 LEU A C 1
ATOM 1376 O O . LEU A 1 180 ? -11.336 -16.656 5.52 1 97.69 180 LEU A O 1
ATOM 1380 N N . LEU A 1 181 ? -11.359 -15.125 3.822 1 96.5 181 LEU A N 1
ATOM 1381 C CA . LEU A 1 181 ? -12.812 -14.984 3.789 1 96.5 181 LEU A CA 1
ATOM 1382 C C . LEU A 1 181 ? -13.352 -15.273 2.396 1 96.5 181 LEU A C 1
ATOM 1384 O O . LEU A 1 181 ? -12.734 -14.922 1.394 1 96.5 181 LEU A O 1
ATOM 1388 N N . VAL A 1 182 ? -14.406 -15.984 2.352 1 96.5 182 VAL A N 1
ATOM 1389 C CA . VAL A 1 182 ? -15.188 -16.125 1.13 1 96.5 182 VAL A CA 1
ATOM 1390 C C . VAL A 1 182 ? -16.547 -15.453 1.309 1 96.5 182 VAL A C 1
ATOM 1392 O O . VAL A 1 182 ? -17.344 -15.867 2.152 1 96.5 182 VAL A O 1
ATOM 1395 N N . LEU A 1 183 ? -16.703 -14.398 0.652 1 93.94 183 LEU A N 1
ATOM 1396 C CA . LEU A 1 183 ? -17.875 -13.555 0.852 1 93.94 183 LEU A CA 1
ATOM 1397 C C . LEU A 1 183 ? -18.797 -13.602 -0.365 1 93.94 183 LEU A C 1
ATOM 1399 O O . LEU A 1 183 ? -18.344 -13.828 -1.485 1 93.94 183 LEU A O 1
ATOM 1403 N N . ASP A 1 184 ? -20.047 -13.391 0.07 1 81.62 184 ASP A N 1
ATOM 1404 C CA . ASP A 1 184 ? -21.016 -13.219 -1 1 81.62 184 ASP A CA 1
ATOM 1405 C C . ASP A 1 184 ? -20.938 -11.812 -1.597 1 81.62 184 ASP A C 1
ATOM 1407 O O . ASP A 1 184 ? -20.484 -10.883 -0.937 1 81.62 184 ASP A O 1
ATOM 1411 N N . GLY A 1 185 ? -20.734 -11.648 -2.949 1 71.31 185 GLY A N 1
ATOM 1412 C CA . GLY A 1 185 ? -20.672 -10.328 -3.541 1 71.31 185 GLY A CA 1
ATOM 1413 C C . GLY A 1 185 ? -20.984 -10.32 -5.027 1 71.31 185 GLY A C 1
ATOM 1414 O O . GLY A 1 185 ? -20.656 -11.273 -5.738 1 71.31 185 GLY A O 1
ATOM 1415 N N . GLN A 1 186 ? -22.078 -9.484 -5.312 1 67.56 186 GLN A N 1
ATOM 1416 C CA . GLN A 1 186 ? -22.438 -9.336 -6.723 1 67.56 186 GLN A CA 1
ATOM 1417 C C . GLN A 1 186 ? -21.844 -8.047 -7.301 1 67.56 186 GLN A C 1
ATOM 1419 O O . GLN A 1 186 ? -21.609 -7.086 -6.57 1 67.56 186 GLN A O 1
ATOM 1424 N N . MET B 1 1 ? 20.422 0.325 1.745 1 93.5 1 MET B N 1
ATOM 1425 C CA . MET B 1 1 ? 19.078 -0.188 1.479 1 93.5 1 MET B CA 1
ATOM 1426 C C . MET B 1 1 ? 18.328 0.732 0.525 1 93.5 1 MET B C 1
ATOM 1428 O O . MET B 1 1 ? 17.25 0.381 0.038 1 93.5 1 MET B O 1
ATOM 1432 N N . VAL B 1 2 ? 18.859 1.876 0.252 1 94.12 2 VAL B N 1
ATOM 1433 C CA . VAL B 1 2 ? 18.25 2.83 -0.676 1 94.12 2 VAL B CA 1
ATOM 1434 C C . VAL B 1 2 ? 19.203 3.086 -1.841 1 94.12 2 VAL B C 1
ATOM 1436 O O . VAL B 1 2 ? 19.953 4.07 -1.836 1 94.12 2 VAL B O 1
ATOM 1439 N N . PRO B 1 3 ? 19.203 2.232 -2.846 1 92.44 3 PRO B N 1
ATOM 1440 C CA . PRO B 1 3 ? 20.125 2.375 -3.969 1 92.44 3 PRO B CA 1
ATOM 1441 C C . PRO B 1 3 ? 19.828 3.6 -4.832 1 92.44 3 PRO B C 1
ATOM 1443 O O . PRO B 1 3 ? 18.719 4.117 -4.809 1 92.44 3 PRO B O 1
ATOM 1446 N N . THR B 1 4 ? 20.859 4.02 -5.531 1 92.5 4 THR B N 1
ATOM 1447 C CA . THR B 1 4 ? 20.75 5.125 -6.477 1 92.5 4 THR B CA 1
ATOM 1448 C C . THR B 1 4 ? 20.766 4.609 -7.914 1 92.5 4 THR B C 1
ATOM 1450 O O . THR B 1 4 ? 21.547 3.713 -8.242 1 92.5 4 THR B O 1
ATOM 1453 N N . ALA B 1 5 ? 19.891 5.055 -8.711 1 90.94 5 ALA B N 1
ATOM 1454 C CA . ALA B 1 5 ? 19.906 4.793 -10.148 1 90.94 5 ALA B CA 1
ATOM 1455 C C . ALA B 1 5 ? 20.109 6.082 -10.938 1 90.94 5 ALA B C 1
ATOM 1457 O O . ALA B 1 5 ? 19.219 6.926 -11 1 90.94 5 ALA B O 1
ATOM 1458 N N . PRO B 1 6 ? 21.219 6.258 -11.555 1 89.69 6 PRO B N 1
ATOM 1459 C CA . PRO B 1 6 ? 21.469 7.488 -12.305 1 89.69 6 PRO B CA 1
ATOM 1460 C C . PRO B 1 6 ? 20.625 7.594 -13.57 1 89.69 6 PRO B C 1
ATOM 1462 O O . PRO B 1 6 ? 20.266 6.57 -14.156 1 89.69 6 PRO B O 1
ATOM 1465 N N . ASN B 1 7 ? 20.281 8.836 -14.008 1 89.31 7 ASN B N 1
ATOM 1466 C CA . ASN B 1 7 ? 19.594 9.148 -15.258 1 89.31 7 ASN B CA 1
ATOM 1467 C C . ASN B 1 7 ? 18.25 8.43 -15.359 1 89.31 7 ASN B C 1
ATOM 1469 O O . ASN B 1 7 ? 17.922 7.883 -16.406 1 89.31 7 ASN B O 1
ATOM 1473 N N . PHE B 1 8 ? 17.562 8.352 -14.305 1 88.62 8 PHE B N 1
ATOM 1474 C CA . PHE B 1 8 ? 16.219 7.801 -14.211 1 88.62 8 PHE B CA 1
ATOM 1475 C C . PHE B 1 8 ? 15.32 8.711 -13.391 1 88.62 8 PHE B C 1
ATOM 1477 O O . PHE B 1 8 ? 15.688 9.133 -12.289 1 88.62 8 PHE B O 1
ATOM 1484 N N . PRO B 1 9 ? 14.141 8.898 -13.781 1 83.56 9 PRO B N 1
ATOM 1485 C CA . PRO B 1 9 ? 13.492 8.492 -15.031 1 83.56 9 PRO B CA 1
ATOM 1486 C C . PRO B 1 9 ? 13.992 9.289 -16.234 1 83.56 9 PRO B C 1
ATOM 1488 O O . PRO B 1 9 ? 13.711 8.922 -17.375 1 83.56 9 PRO B O 1
ATOM 1491 N N . GLY B 1 10 ? 14.719 10.398 -15.898 1 84.31 10 GLY B N 1
ATOM 1492 C CA . GLY B 1 10 ? 15.273 11.219 -16.969 1 84.31 10 GLY B CA 1
ATOM 1493 C C . GLY B 1 10 ? 16.766 11.477 -16.797 1 84.31 10 GLY B C 1
ATOM 1494 O O . GLY B 1 10 ? 17.344 11.133 -15.766 1 84.31 10 GLY B O 1
ATOM 1495 N N . LYS B 1 11 ? 17.312 12.148 -17.844 1 86.69 11 LYS B N 1
ATOM 1496 C CA . LYS B 1 11 ? 18.734 12.469 -17.828 1 86.69 11 LYS B CA 1
ATOM 1497 C C . LYS B 1 11 ? 19.078 13.375 -16.656 1 86.69 11 LYS B C 1
ATOM 1499 O O . LYS B 1 11 ? 18.328 14.305 -16.328 1 86.69 11 LYS B O 1
ATOM 1504 N N . ASP B 1 12 ? 20.141 13.18 -15.938 1 85.56 12 ASP B N 1
ATOM 1505 C CA . ASP B 1 12 ? 20.719 14.008 -14.883 1 85.56 12 ASP B CA 1
ATOM 1506 C C . ASP B 1 12 ? 19.891 13.922 -13.602 1 85.56 12 ASP B C 1
ATOM 1508 O O . ASP B 1 12 ? 19.906 14.852 -12.789 1 85.56 12 ASP B O 1
ATOM 1512 N N . ILE B 1 13 ? 19.078 12.922 -13.539 1 86.19 13 ILE B N 1
ATOM 1513 C CA . ILE B 1 13 ? 18.328 12.656 -12.312 1 86.19 13 ILE B CA 1
ATOM 1514 C C . ILE B 1 13 ? 18.891 11.43 -11.617 1 86.19 13 ILE B C 1
ATOM 1516 O O . ILE B 1 13 ? 19.141 10.398 -12.25 1 86.19 13 ILE B O 1
ATOM 1520 N N . ASP B 1 14 ? 19.203 11.664 -10.383 1 88.94 14 ASP B N 1
ATOM 1521 C CA . ASP B 1 14 ? 19.625 10.523 -9.57 1 88.94 14 ASP B CA 1
ATOM 1522 C C . ASP B 1 14 ? 18.453 10.008 -8.727 1 88.94 14 ASP B C 1
ATOM 1524 O O . ASP B 1 14 ? 18.203 10.523 -7.637 1 88.94 14 ASP B O 1
ATOM 1528 N N . PHE B 1 15 ? 17.938 8.984 -9.219 1 90.94 15 PHE B N 1
ATOM 1529 C CA . PHE B 1 15 ? 16.781 8.383 -8.555 1 90.94 15 PHE B CA 1
ATOM 1530 C C . PHE B 1 15 ? 17.219 7.562 -7.348 1 90.94 15 PHE B C 1
ATOM 1532 O O . PHE B 1 15 ? 18.156 6.766 -7.441 1 90.94 15 PHE B O 1
ATOM 1539 N N . ARG B 1 16 ? 16.531 7.816 -6.254 1 93 16 ARG B N 1
ATOM 1540 C CA . ARG B 1 16 ? 16.734 7.012 -5.051 1 93 16 ARG B CA 1
ATOM 1541 C C . ARG B 1 16 ? 15.523 6.121 -4.781 1 93 16 ARG B C 1
ATOM 1543 O O . ARG B 1 16 ? 14.406 6.613 -4.59 1 93 16 ARG B O 1
ATOM 1550 N N . TYR B 1 17 ? 15.75 4.883 -4.758 1 93.12 17 TYR B N 1
ATOM 1551 C CA . TYR B 1 17 ? 14.633 3.967 -4.574 1 93.12 17 TYR B CA 1
ATOM 1552 C C . TYR B 1 17 ? 14.422 3.646 -3.1 1 93.12 17 TYR B C 1
ATOM 1554 O O . TYR B 1 17 ? 14.852 2.594 -2.621 1 93.12 17 TYR B O 1
ATOM 1562 N N . VAL B 1 18 ? 13.617 4.41 -2.459 1 95.19 18 VAL B N 1
ATOM 1563 C CA . VAL B 1 18 ? 13.43 4.355 -1.013 1 95.19 18 VAL B CA 1
ATOM 1564 C C . VAL B 1 18 ? 12.695 3.07 -0.637 1 95.19 18 VAL B C 1
ATOM 1566 O O . VAL B 1 18 ? 13.031 2.424 0.357 1 95.19 18 VAL B O 1
ATOM 1569 N N . LEU B 1 19 ? 11.742 2.604 -1.438 1 95.62 19 LEU B N 1
ATOM 1570 C CA . LEU B 1 19 ? 10.922 1.453 -1.08 1 95.62 19 LEU B CA 1
ATOM 1571 C C . LEU B 1 19 ? 11.703 0.155 -1.228 1 95.62 19 LEU B C 1
ATOM 1573 O O . LEU B 1 19 ? 11.227 -0.913 -0.837 1 95.62 19 LEU B O 1
ATOM 1577 N N . ASN B 1 20 ? 12.969 0.279 -1.77 1 96.12 20 ASN B N 1
ATOM 1578 C CA . ASN B 1 20 ? 13.844 -0.892 -1.765 1 96.12 20 ASN B CA 1
ATOM 1579 C C . ASN B 1 20 ? 14.094 -1.395 -0.347 1 96.12 20 ASN B C 1
ATOM 1581 O O . ASN B 1 20 ? 14.484 -2.549 -0.153 1 96.12 20 ASN B O 1
ATOM 1585 N N . ILE B 1 21 ? 13.844 -0.544 0.619 1 97.38 21 ILE B N 1
ATOM 1586 C CA . ILE B 1 21 ? 13.953 -0.926 2.021 1 97.38 21 ILE B CA 1
ATOM 1587 C C . ILE B 1 21 ? 13.094 -2.16 2.289 1 97.38 21 ILE B C 1
ATOM 1589 O O . ILE B 1 21 ? 13.531 -3.098 2.961 1 97.38 21 ILE B O 1
ATOM 1593 N N . ALA B 1 22 ? 11.867 -2.164 1.748 1 97.88 22 ALA B N 1
ATOM 1594 C CA . ALA B 1 22 ? 10.922 -3.25 1.972 1 97.88 22 ALA B CA 1
ATOM 1595 C C . ALA B 1 22 ? 11.352 -4.516 1.237 1 97.88 22 ALA B C 1
ATOM 1597 O O . ALA B 1 22 ? 10.906 -5.617 1.575 1 97.88 22 ALA B O 1
ATOM 1598 N N . GLN B 1 23 ? 12.195 -4.328 0.243 1 97.19 23 GLN B N 1
ATOM 1599 C CA . GLN B 1 23 ? 12.594 -5.461 -0.585 1 97.19 23 GLN B CA 1
ATOM 1600 C C . GLN B 1 23 ? 13.867 -6.109 -0.049 1 97.19 23 GLN B C 1
ATOM 1602 O O . GLN B 1 23 ? 14.359 -7.094 -0.613 1 97.19 23 GLN B O 1
ATOM 1607 N N . GLN B 1 24 ? 14.383 -5.562 1.063 1 96.81 24 GLN B N 1
ATOM 1608 C CA . GLN B 1 24 ? 15.539 -6.117 1.764 1 96.81 24 GLN B CA 1
ATOM 1609 C C . GLN B 1 24 ? 15.109 -6.898 3.004 1 96.81 24 GLN B C 1
ATOM 1611 O O . GLN B 1 24 ? 14.25 -6.441 3.762 1 96.81 24 GLN B O 1
ATOM 1616 N N . LYS B 1 25 ? 15.766 -8.086 3.129 1 96.44 25 LYS B N 1
ATOM 1617 C CA . LYS B 1 25 ? 15.484 -8.852 4.34 1 96.44 25 LYS B CA 1
ATOM 1618 C C . LYS B 1 25 ? 15.742 -8.016 5.59 1 96.44 25 LYS B C 1
ATOM 1620 O O . LYS B 1 25 ? 16.828 -7.449 5.75 1 96.44 25 LYS B O 1
ATOM 1625 N N . GLY B 1 26 ? 14.711 -7.887 6.418 1 97.38 26 GLY B N 1
ATOM 1626 C CA . GLY B 1 26 ? 14.836 -7.137 7.66 1 97.38 26 GLY B CA 1
ATOM 1627 C C . GLY B 1 26 ? 14.617 -5.648 7.484 1 97.38 26 GLY B C 1
ATOM 1628 O O . GLY B 1 26 ? 14.555 -4.906 8.469 1 97.38 26 GLY B O 1
ATOM 1629 N N . GLY B 1 27 ? 14.523 -5.168 6.258 1 98.25 27 GLY B N 1
ATOM 1630 C CA . GLY B 1 27 ? 14.406 -3.748 5.973 1 98.25 27 GLY B CA 1
ATOM 1631 C C . GLY B 1 27 ? 13.148 -3.123 6.539 1 98.25 27 GLY B C 1
ATOM 1632 O O . GLY B 1 27 ? 13.195 -2.045 7.137 1 98.25 27 GLY B O 1
ATOM 1633 N N . LEU B 1 28 ? 12 -3.779 6.414 1 98.25 28 LEU B N 1
ATOM 1634 C CA . LEU B 1 28 ? 10.734 -3.258 6.914 1 98.25 28 LEU B CA 1
ATOM 1635 C C . LEU B 1 28 ? 10.75 -3.152 8.438 1 98.25 28 LEU B C 1
ATOM 1637 O O . LEU B 1 28 ? 10.312 -2.145 8.992 1 98.25 28 LEU B O 1
ATOM 1641 N N . ALA B 1 29 ? 11.258 -4.18 9.039 1 98.31 29 ALA B N 1
ATOM 1642 C CA . ALA B 1 29 ? 11.344 -4.176 10.492 1 98.31 29 ALA B CA 1
ATOM 1643 C C . ALA B 1 29 ? 12.227 -3.037 10.992 1 98.31 29 ALA B C 1
ATOM 1645 O O . ALA B 1 29 ? 11.859 -2.316 11.922 1 98.31 29 ALA B O 1
ATOM 1646 N N . LEU B 1 30 ? 13.359 -2.895 10.375 1 98.31 30 LEU B N 1
ATOM 1647 C CA . LEU B 1 30 ? 14.289 -1.833 10.742 1 98.31 30 LEU B CA 1
ATOM 1648 C C . LEU B 1 30 ? 13.656 -0.461 10.539 1 98.31 30 LEU B C 1
ATOM 1650 O O . LEU B 1 30 ? 13.672 0.376 11.445 1 98.31 30 LEU B O 1
ATOM 1654 N N . CYS B 1 31 ? 13.086 -0.26 9.391 1 98.56 31 CYS B N 1
ATOM 1655 C CA . CYS B 1 31 ? 12.477 1.029 9.094 1 98.56 31 CYS B CA 1
ATOM 1656 C C . CYS B 1 31 ? 11.336 1.331 1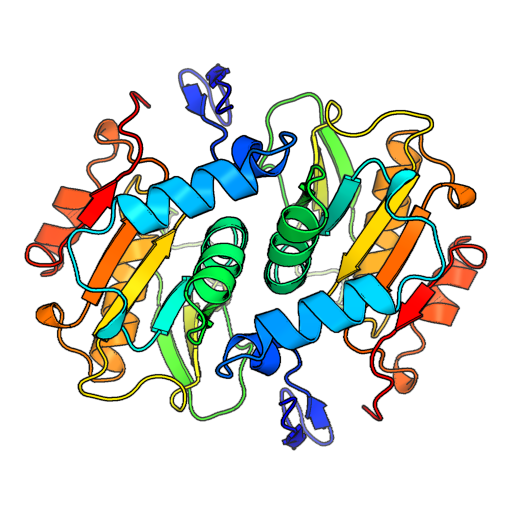0.055 1 98.56 31 CYS B C 1
ATOM 1658 O O . CYS B 1 31 ? 11.219 2.449 10.555 1 98.56 31 CYS B O 1
ATOM 1660 N N . THR B 1 32 ? 10.508 0.366 10.281 1 98.69 32 THR B N 1
ATOM 1661 C CA . THR B 1 32 ? 9.375 0.527 11.188 1 98.69 32 THR B CA 1
ATOM 1662 C C . THR B 1 32 ? 9.859 0.894 12.594 1 98.69 32 THR B C 1
ATOM 1664 O O . THR B 1 32 ? 9.328 1.813 13.219 1 98.69 32 THR B O 1
ATOM 1667 N N . SER B 1 33 ? 10.867 0.221 13.039 1 98.62 33 SER B N 1
ATOM 1668 C CA . SER B 1 33 ? 11.422 0.499 14.359 1 98.62 33 SER B CA 1
ATOM 1669 C C . SER B 1 33 ? 12 1.908 14.43 1 98.62 33 SER B C 1
ATOM 1671 O O . SER B 1 33 ? 11.828 2.607 15.43 1 98.62 33 SER B O 1
ATOM 1673 N N . LEU B 1 34 ? 12.656 2.314 13.43 1 98.69 34 LEU B N 1
ATOM 1674 C CA . LEU B 1 34 ? 13.266 3.641 13.391 1 98.69 34 LEU B CA 1
ATOM 1675 C C . LEU B 1 34 ? 12.195 4.727 13.344 1 98.69 34 LEU B C 1
ATOM 1677 O O . LEU B 1 34 ? 12.312 5.754 14.016 1 98.69 34 LEU B O 1
ATOM 1681 N N . LEU B 1 35 ? 11.141 4.5 12.539 1 98.69 35 LEU B N 1
ATOM 1682 C CA . LEU B 1 35 ? 10.039 5.453 12.508 1 98.69 35 LEU B CA 1
ATOM 1683 C C . LEU B 1 35 ? 9.391 5.582 13.883 1 98.69 35 LEU B C 1
ATOM 1685 O O . LEU B 1 35 ? 9.133 6.691 14.352 1 98.69 35 LEU B O 1
ATOM 1689 N N . LYS B 1 36 ? 9.18 4.48 14.492 1 98.62 36 LYS B N 1
ATOM 1690 C CA . LYS B 1 36 ? 8.547 4.453 15.812 1 98.62 36 LYS B CA 1
ATOM 1691 C C . LYS B 1 36 ? 9.391 5.215 16.828 1 98.62 36 LYS B C 1
ATOM 1693 O O . LYS B 1 36 ? 8.859 6.043 17.578 1 98.62 36 LYS B O 1
ATOM 1698 N N . SER B 1 37 ? 10.672 4.984 16.812 1 98.38 37 SER B N 1
ATOM 1699 C CA . SER B 1 37 ? 11.547 5.57 17.812 1 98.38 37 SER B CA 1
ATOM 1700 C C . SER B 1 37 ? 11.852 7.031 17.5 1 98.38 37 SER B C 1
ATOM 1702 O O . SER B 1 37 ? 12.117 7.824 18.406 1 98.38 37 SER B O 1
ATOM 1704 N N . HIS B 1 38 ? 11.789 7.379 16.234 1 97.94 38 HIS B N 1
ATOM 1705 C CA . HIS B 1 38 ? 12.172 8.719 15.797 1 97.94 38 HIS B CA 1
ATOM 1706 C C . HIS B 1 38 ? 11.055 9.719 16.047 1 97.94 38 HIS B C 1
ATOM 1708 O O . HIS B 1 38 ? 11.289 10.93 16.062 1 97.94 38 HIS B O 1
ATOM 1714 N N . PHE B 1 39 ? 9.875 9.305 16.188 1 98.06 39 PHE B N 1
ATOM 1715 C CA . PHE B 1 39 ? 8.734 10.188 16.406 1 98.06 39 PHE B CA 1
ATOM 1716 C C . PHE B 1 39 ? 8.906 10.969 17.703 1 98.06 39 PHE B C 1
ATOM 1718 O O . PHE B 1 39 ? 9.086 10.383 18.781 1 98.06 39 PHE B O 1
ATOM 1725 N N . SER B 1 40 ? 8.812 12.289 17.594 1 96.62 40 SER B N 1
ATOM 1726 C CA . SER B 1 40 ? 9.07 13.164 18.734 1 96.62 40 SER B CA 1
ATOM 1727 C C . SER B 1 40 ? 7.867 13.242 19.672 1 96.62 40 SER B C 1
ATOM 1729 O O . SER B 1 40 ? 7.988 13.656 20.812 1 96.62 40 SER B O 1
ATOM 1731 N N . GLY B 1 41 ? 6.68 12.859 19.141 1 96.69 41 GLY B N 1
ATOM 1732 C CA . GLY B 1 41 ? 5.48 12.867 19.969 1 96.69 41 GLY B CA 1
ATOM 1733 C C . GLY B 1 41 ? 5.309 11.602 20.781 1 96.69 41 GLY B C 1
ATOM 1734 O O . GLY B 1 41 ? 6.223 10.781 20.859 1 96.69 41 GLY B O 1
ATOM 1735 N N . ASP B 1 42 ? 4.188 11.539 21.453 1 97.75 42 ASP B N 1
ATOM 1736 C CA . ASP B 1 42 ? 3.797 10.375 22.25 1 97.75 42 ASP B CA 1
ATOM 1737 C C . ASP B 1 42 ? 2.809 9.492 21.484 1 97.75 42 ASP B C 1
ATOM 1739 O O . ASP B 1 42 ? 1.65 9.875 21.297 1 97.75 42 ASP B O 1
ATOM 1743 N N . TRP B 1 43 ? 3.303 8.266 21.141 1 98.25 43 TRP B N 1
ATOM 1744 C CA . TRP B 1 43 ? 2.451 7.367 20.375 1 98.25 43 TRP B CA 1
ATOM 1745 C C . TRP B 1 43 ? 1.17 7.043 21.125 1 98.25 43 TRP B C 1
ATOM 1747 O O . TRP B 1 43 ? 0.142 6.734 20.531 1 98.25 43 TRP B O 1
ATOM 1757 N N . LYS B 1 44 ? 1.222 7.121 22.406 1 97.69 44 LYS B N 1
ATOM 1758 C CA . LYS B 1 44 ? 0.051 6.809 23.219 1 97.69 44 LYS B CA 1
ATOM 1759 C C . LYS B 1 44 ? -1.059 7.836 23 1 97.69 44 LYS B C 1
ATOM 1761 O O . LYS B 1 44 ? -2.223 7.574 23.312 1 97.69 44 LYS B O 1
ATOM 1766 N N . LYS B 1 45 ? -0.706 8.969 22.5 1 97.88 45 LYS B N 1
ATOM 1767 C CA . LYS B 1 45 ? -1.666 10.047 22.297 1 97.88 45 LYS B CA 1
ATOM 1768 C C . LYS B 1 45 ? -2.123 10.109 20.844 1 97.88 45 LYS B C 1
ATOM 1770 O O . LYS B 1 45 ? -2.963 10.93 20.484 1 97.88 45 LYS B O 1
ATOM 1775 N N . VAL B 1 46 ? -1.553 9.32 20 1 98.44 46 VAL B N 1
ATOM 1776 C CA . VAL B 1 46 ? -1.9 9.297 18.578 1 98.44 46 VAL B CA 1
ATOM 1777 C C . VAL B 1 46 ? -3.109 8.391 18.359 1 98.44 46 VAL B C 1
ATOM 1779 O O . VAL B 1 46 ? -3.125 7.242 18.812 1 98.44 46 VAL B O 1
ATOM 1782 N N . ASP B 1 47 ? -4.059 8.883 17.656 1 98.44 47 ASP B N 1
ATOM 1783 C CA . ASP B 1 47 ? -5.293 8.141 17.438 1 98.44 47 ASP B CA 1
ATOM 1784 C C . ASP B 1 47 ? -5.188 7.227 16.219 1 98.44 47 ASP B C 1
ATOM 1786 O O . ASP B 1 47 ? -5.801 6.16 16.172 1 98.44 47 ASP B O 1
ATOM 1790 N N . ALA B 1 48 ? -4.441 7.688 15.211 1 98.62 48 ALA B N 1
ATOM 1791 C CA . ALA B 1 48 ? -4.324 6.891 13.992 1 98.62 48 ALA B CA 1
ATOM 1792 C C . ALA B 1 48 ? -3.109 7.316 13.172 1 98.62 48 ALA B C 1
ATOM 1794 O O . ALA B 1 48 ? -2.658 8.461 13.266 1 98.62 48 ALA B O 1
ATOM 1795 N N . VAL B 1 49 ? -2.576 6.406 12.398 1 98.88 49 VAL B N 1
ATOM 1796 C CA . VAL B 1 49 ? -1.655 6.695 11.305 1 98.88 49 VAL B CA 1
ATOM 1797 C C . VAL B 1 49 ? -2.441 6.945 10.016 1 98.88 49 VAL B C 1
ATOM 1799 O O . VAL B 1 49 ? -3.434 6.262 9.75 1 98.88 49 VAL B O 1
ATOM 1802 N N . VAL B 1 50 ? -2.039 7.918 9.258 1 98.69 50 VAL B N 1
ATOM 1803 C CA . VAL B 1 50 ? -2.689 8.25 7.996 1 98.69 50 VAL B CA 1
ATOM 1804 C C . VAL B 1 50 ? -1.684 8.148 6.852 1 98.69 50 VAL B C 1
ATOM 1806 O O . VAL B 1 50 ? -0.52 8.523 7.004 1 98.69 50 VAL B O 1
ATOM 1809 N N . THR B 1 51 ? -2.139 7.629 5.758 1 98.31 51 THR B N 1
ATOM 1810 C CA . THR B 1 51 ? -1.294 7.602 4.566 1 98.31 51 THR B CA 1
ATOM 1811 C C . THR B 1 51 ? -2.143 7.609 3.301 1 98.31 51 THR B C 1
ATOM 1813 O O . THR B 1 51 ? -3.355 7.395 3.357 1 98.31 51 THR B O 1
ATOM 1816 N N . SER B 1 52 ? -1.555 7.953 2.203 1 95.38 52 SER B N 1
ATOM 1817 C CA . SER B 1 52 ? -2.258 7.973 0.924 1 95.38 52 SER B CA 1
ATOM 1818 C C . SER B 1 52 ? -1.667 6.957 -0.047 1 95.38 52 SER B C 1
ATOM 1820 O O . SER B 1 52 ? -0.508 6.559 0.091 1 95.38 52 SER B O 1
ATOM 1822 N N . GLU B 1 53 ? -2.477 6.539 -0.978 1 92.62 53 GLU B N 1
ATOM 1823 C CA . GLU B 1 53 ? -1.998 5.703 -2.074 1 92.62 53 GLU B CA 1
ATOM 1824 C C . GLU B 1 53 ? -0.847 6.375 -2.818 1 92.62 53 GLU B C 1
ATOM 1826 O O . GLU B 1 53 ? -0.875 7.582 -3.053 1 92.62 53 GLU B O 1
ATOM 1831 N N . THR B 1 54 ? 0.204 5.602 -3.109 1 91.31 54 THR B N 1
ATOM 1832 C CA . THR B 1 54 ? 0.353 4.152 -3.041 1 91.31 54 THR B CA 1
ATOM 1833 C C . THR B 1 54 ? 1.547 3.771 -2.168 1 91.31 54 THR B C 1
ATOM 1835 O O . THR B 1 54 ? 1.423 2.945 -1.264 1 91.31 54 THR B O 1
ATOM 1838 N N . SER B 1 55 ? 2.646 4.512 -2.297 1 94.94 55 SER B N 1
ATOM 1839 C CA . SER B 1 55 ? 3.922 4.09 -1.729 1 94.94 55 SER B CA 1
ATOM 1840 C C . SER B 1 55 ? 3.908 4.184 -0.208 1 94.94 55 SER B C 1
ATOM 1842 O O . SER B 1 55 ? 4.531 3.365 0.474 1 94.94 55 SER B O 1
ATOM 1844 N N . GLY B 1 56 ? 3.156 5.098 0.306 1 97.31 56 GLY B N 1
ATOM 1845 C CA . GLY B 1 56 ? 3.096 5.27 1.749 1 97.31 56 GLY B CA 1
ATOM 1846 C C . GLY B 1 56 ? 2.525 4.062 2.469 1 97.31 56 GLY B C 1
ATOM 1847 O O . GLY B 1 56 ? 2.852 3.816 3.633 1 97.31 56 GLY B O 1
ATOM 1848 N N . TYR B 1 57 ? 1.661 3.289 1.796 1 98.25 57 TYR B N 1
ATOM 1849 C CA . TYR B 1 57 ? 1.047 2.102 2.377 1 98.25 57 TYR B CA 1
ATOM 1850 C C . TYR B 1 57 ? 2.107 1.141 2.902 1 98.25 57 TYR B C 1
ATOM 1852 O O . TYR B 1 57 ? 1.938 0.542 3.969 1 98.25 57 TYR B O 1
ATOM 1860 N N . VAL B 1 58 ? 3.211 1.05 2.207 1 98.5 58 VAL B N 1
ATOM 1861 C CA . VAL B 1 58 ? 4.234 0.032 2.428 1 98.5 58 VAL B CA 1
ATOM 1862 C C . VAL B 1 58 ? 4.871 0.229 3.801 1 98.5 58 VAL B C 1
ATOM 1864 O O . VAL B 1 58 ? 5.184 -0.743 4.492 1 98.5 58 VAL B O 1
ATOM 1867 N N . LEU B 1 59 ? 5.004 1.483 4.207 1 98.81 59 LEU B N 1
ATOM 1868 C CA . LEU B 1 59 ? 5.695 1.771 5.457 1 98.81 59 LEU B CA 1
ATOM 1869 C C . LEU B 1 59 ? 4.699 2.064 6.574 1 98.81 59 LEU B C 1
ATOM 1871 O O . LEU B 1 59 ? 4.957 1.747 7.738 1 98.81 59 LEU B O 1
ATOM 1875 N N . ALA B 1 60 ? 3.541 2.619 6.227 1 98.88 60 ALA B N 1
ATOM 1876 C CA . ALA B 1 60 ? 2.562 3.051 7.223 1 98.88 60 ALA B CA 1
ATOM 1877 C C . ALA B 1 60 ? 1.86 1.854 7.855 1 98.88 60 ALA B C 1
ATOM 1879 O O . ALA B 1 60 ? 1.558 1.864 9.055 1 98.88 60 ALA B O 1
ATOM 1880 N N . SER B 1 61 ? 1.622 0.828 7.074 1 98.81 61 SER B N 1
ATOM 1881 C CA . SER B 1 61 ? 0.829 -0.305 7.539 1 98.81 61 SER B CA 1
ATOM 1882 C C . SER B 1 61 ? 1.559 -1.08 8.633 1 98.81 61 SER B C 1
ATOM 1884 O O . SER B 1 61 ? 1.017 -1.29 9.719 1 98.81 61 SER B O 1
ATOM 1886 N N . PRO B 1 62 ? 2.854 -1.466 8.422 1 98.81 62 PRO B N 1
ATOM 1887 C CA . PRO B 1 62 ? 3.566 -2.133 9.516 1 98.81 62 PRO B CA 1
ATOM 1888 C C . PRO B 1 62 ? 3.695 -1.256 10.758 1 98.81 62 PRO B C 1
ATOM 1890 O O . PRO B 1 62 ? 3.646 -1.761 11.883 1 98.81 62 PRO B O 1
ATOM 1893 N N . LEU B 1 63 ? 3.871 0.039 10.562 1 98.88 63 LEU B N 1
ATOM 1894 C CA . LEU B 1 63 ? 4 0.936 11.703 1 98.88 63 LEU B CA 1
ATOM 1895 C C . LEU B 1 63 ? 2.709 0.969 12.516 1 98.88 63 LEU B C 1
ATOM 1897 O O . LEU B 1 63 ? 2.74 0.843 13.742 1 98.88 63 LEU B O 1
ATOM 1901 N N . ALA B 1 64 ? 1.58 1.157 11.828 1 98.88 64 ALA B N 1
ATOM 1902 C CA . ALA B 1 64 ? 0.288 1.177 12.508 1 98.88 64 ALA B CA 1
ATOM 1903 C C . ALA B 1 64 ? 0.06 -0.115 13.289 1 98.88 64 ALA B C 1
ATOM 1905 O O . ALA B 1 64 ? -0.437 -0.087 14.414 1 98.88 64 ALA B O 1
ATOM 1906 N N . MET B 1 65 ? 0.434 -1.223 12.664 1 98.69 65 MET B N 1
ATOM 1907 C CA . MET B 1 65 ? 0.287 -2.514 13.328 1 98.69 65 MET B CA 1
ATOM 1908 C C . MET B 1 65 ? 1.15 -2.58 14.586 1 98.69 65 MET B C 1
ATOM 1910 O O . MET B 1 65 ? 0.692 -3.033 15.633 1 98.69 65 MET B O 1
ATOM 1914 N N . GLU B 1 66 ? 2.373 -2.152 14.461 1 98.19 66 GLU B N 1
ATOM 1915 C CA . GLU B 1 66 ? 3.328 -2.203 15.562 1 98.19 66 GLU B CA 1
ATOM 1916 C C . GLU B 1 66 ? 2.867 -1.338 16.734 1 98.19 66 GLU B C 1
ATOM 1918 O O . GLU B 1 66 ? 2.996 -1.733 17.891 1 98.19 66 GLU B O 1
ATOM 1923 N N . ILE B 1 67 ? 2.336 -0.157 16.422 1 98.25 67 ILE B N 1
ATOM 1924 C CA . ILE B 1 67 ? 1.888 0.78 17.453 1 98.25 67 ILE B CA 1
ATOM 1925 C C . ILE B 1 67 ? 0.522 0.35 17.984 1 98.25 67 ILE B C 1
ATOM 1927 O O . ILE B 1 67 ? 0.102 0.786 19.047 1 98.25 67 ILE B O 1
ATOM 1931 N N . GLU B 1 68 ? -0.194 -0.458 17.219 1 97.94 68 GLU B N 1
ATOM 1932 C CA . GLU B 1 68 ? -1.519 -0.971 17.547 1 97.94 68 GLU B CA 1
ATOM 1933 C C . GLU B 1 68 ? -2.562 0.142 17.531 1 97.94 68 GLU B C 1
ATOM 1935 O O . GLU B 1 68 ? -3.344 0.287 18.469 1 97.94 68 GLU B O 1
ATOM 1940 N N . ILE B 1 69 ? -2.604 0.891 16.531 1 98.38 69 ILE B N 1
ATOM 1941 C CA . ILE B 1 69 ? -3.611 1.918 16.281 1 98.38 69 ILE B CA 1
ATOM 1942 C C . ILE B 1 69 ? -4.145 1.799 14.859 1 98.38 69 ILE B C 1
ATOM 1944 O O . ILE B 1 69 ? -3.525 1.15 14.016 1 98.38 69 ILE B O 1
ATOM 1948 N N . PRO B 1 70 ? -5.293 2.439 14.523 1 98.38 70 PRO B N 1
ATOM 1949 C CA . PRO B 1 70 ? -5.879 2.354 13.188 1 98.38 70 PRO B CA 1
ATOM 1950 C C . PRO B 1 70 ? -5.004 3.004 12.117 1 98.38 70 PRO B C 1
ATOM 1952 O O . PRO B 1 70 ? -4.227 3.912 12.414 1 98.38 70 PRO B O 1
ATOM 1955 N N . LEU B 1 71 ? -5.094 2.441 10.953 1 98.75 71 LEU B N 1
ATOM 1956 C CA . LEU B 1 71 ? -4.504 3.025 9.758 1 98.75 71 LEU B CA 1
ATOM 1957 C C . LEU B 1 71 ? -5.582 3.643 8.867 1 98.75 71 LEU B C 1
ATOM 1959 O O . LEU B 1 71 ? -6.418 2.928 8.312 1 98.75 71 LEU B O 1
ATOM 1963 N N . VAL B 1 72 ? -5.598 4.938 8.75 1 98.19 72 VAL B N 1
ATOM 1964 C CA . VAL B 1 72 ? -6.535 5.645 7.883 1 98.19 72 VAL B CA 1
ATOM 1965 C C . VAL B 1 72 ? -5.965 5.727 6.469 1 98.19 72 VAL B C 1
ATOM 1967 O O . VAL B 1 72 ? -4.84 6.188 6.27 1 98.19 72 VAL B O 1
ATOM 1970 N N . LEU B 1 73 ? -6.781 5.289 5.547 1 97.75 73 LEU B N 1
ATOM 1971 C CA . LEU B 1 73 ? -6.328 5.215 4.16 1 97.75 73 LEU B CA 1
ATOM 1972 C C . LEU B 1 73 ? -6.957 6.328 3.326 1 97.75 73 LEU B C 1
ATOM 1974 O O . LEU B 1 73 ? -8.18 6.441 3.258 1 97.75 73 LEU B O 1
ATOM 1978 N N . ILE B 1 74 ? -6.113 7.117 2.727 1 96.81 74 ILE B N 1
ATOM 1979 C CA . ILE B 1 74 ? -6.539 8.094 1.729 1 96.81 74 ILE B CA 1
ATOM 1980 C C . ILE B 1 74 ? -6.344 7.516 0.329 1 96.81 74 ILE B C 1
ATOM 1982 O O . ILE B 1 74 ? -5.25 7.066 -0.017 1 96.81 74 ILE B O 1
ATOM 1986 N N . ALA B 1 75 ? -7.379 7.492 -0.429 1 93.5 75 ALA B N 1
ATOM 1987 C CA . ALA B 1 75 ? -7.34 6.852 -1.742 1 93.5 75 ALA B CA 1
ATOM 1988 C C . ALA B 1 75 ? -7.434 7.887 -2.859 1 93.5 75 ALA B C 1
ATOM 1990 O O . ALA B 1 75 ? -7.855 9.023 -2.627 1 93.5 75 ALA B O 1
ATOM 1991 N N . LYS B 1 76 ? -6.945 7.422 -3.98 1 87.88 76 LYS B N 1
ATOM 1992 C CA . LYS B 1 76 ? -7.125 8.211 -5.195 1 87.88 76 LYS B CA 1
ATOM 1993 C C . LYS B 1 76 ? -8.422 7.828 -5.91 1 87.88 76 LYS B C 1
ATOM 1995 O O . LYS B 1 76 ? -8.734 6.645 -6.047 1 87.88 76 LYS B O 1
ATOM 2000 N N . GLY B 1 77 ? -9.203 8.797 -6.234 1 79.56 77 GLY B N 1
ATOM 2001 C CA . GLY B 1 77 ? -10.414 8.547 -6.996 1 79.56 77 GLY B CA 1
ATOM 2002 C C . GLY B 1 77 ? -11.625 8.273 -6.121 1 79.56 77 GLY B C 1
ATOM 2003 O O . GLY B 1 77 ? -11.766 8.867 -5.051 1 79.56 77 GLY B O 1
ATOM 2004 N N . ASN B 1 78 ? -12.578 7.477 -6.621 1 73.75 78 ASN B N 1
ATOM 2005 C CA . ASN B 1 78 ? -13.844 7.176 -5.949 1 73.75 78 ASN B CA 1
ATOM 2006 C C . ASN B 1 78 ? -13.883 5.734 -5.453 1 73.75 78 ASN B C 1
ATOM 2008 O O . ASN B 1 78 ? -14.68 4.93 -5.93 1 73.75 78 ASN B O 1
ATOM 2012 N N . LYS B 1 79 ? -13.156 5.527 -4.371 1 78.69 79 LYS B N 1
ATOM 2013 C CA . LYS B 1 79 ? -12.977 4.152 -3.922 1 78.69 79 LYS B CA 1
ATOM 2014 C C . LYS B 1 79 ? -13.828 3.859 -2.689 1 78.69 79 LYS B C 1
ATOM 2016 O O . LYS B 1 79 ? -13.961 2.703 -2.283 1 78.69 79 LYS B O 1
ATOM 2021 N N . PHE B 1 80 ? -14.422 4.871 -2.15 1 84.5 80 PHE B N 1
ATOM 2022 C CA . PHE B 1 80 ? -15.156 4.688 -0.905 1 84.5 80 PHE B CA 1
ATOM 2023 C C . PHE B 1 80 ? -16.625 5.035 -1.089 1 84.5 80 PHE B C 1
ATOM 2025 O O . PHE B 1 80 ? -16.969 5.949 -1.846 1 84.5 80 PHE B O 1
ATOM 2032 N N . PRO B 1 81 ? -17.438 4.266 -0.362 1 84.5 81 PRO B N 1
ATOM 2033 C CA . PRO B 1 81 ? -18.844 4.688 -0.314 1 84.5 81 PRO B CA 1
ATOM 2034 C C . PRO B 1 81 ? -19.047 5.98 0.473 1 84.5 81 PRO B C 1
ATOM 2036 O O . PRO B 1 81 ? -18.234 6.316 1.332 1 84.5 81 PRO B O 1
ATOM 2039 N N . LEU B 1 82 ? -20.109 6.617 0.238 1 83.19 82 LEU B N 1
ATOM 2040 C CA . LEU B 1 82 ? -20.438 7.832 0.976 1 83.19 82 LEU B CA 1
ATOM 2041 C C . LEU B 1 82 ? -20.781 7.508 2.426 1 83.19 82 LEU B C 1
ATOM 2043 O O . LEU B 1 82 ? -21.281 6.422 2.721 1 83.19 82 LEU B O 1
ATOM 2047 N N . PRO B 1 83 ? -20.484 8.539 3.26 1 91.44 83 PRO B N 1
ATOM 2048 C CA . PRO B 1 83 ? -19.953 9.875 3.027 1 91.44 83 PRO B CA 1
ATOM 2049 C C . PRO B 1 83 ? -18.422 9.891 2.93 1 91.44 83 PRO B C 1
ATOM 2051 O O . PRO B 1 83 ? -17.75 9.125 3.623 1 91.44 83 PRO B O 1
ATOM 2054 N N . THR B 1 84 ? -17.906 10.688 2.045 1 93.31 84 THR B N 1
ATOM 2055 C CA . THR B 1 84 ? -16.469 10.867 1.879 1 93.31 84 THR B CA 1
ATOM 2056 C C . THR B 1 84 ? -16.109 12.344 1.899 1 93.31 84 THR B C 1
ATOM 2058 O O . THR B 1 84 ? -16.969 13.211 1.696 1 93.31 84 THR B O 1
ATOM 2061 N N . VAL B 1 85 ? -14.922 12.641 2.326 1 94.81 85 VAL B N 1
ATOM 2062 C CA . VAL B 1 85 ? -14.297 13.945 2.131 1 94.81 85 VAL B CA 1
ATOM 2063 C C . VAL B 1 85 ? -13.258 13.852 1.011 1 94.81 85 VAL B C 1
ATOM 2065 O O . VAL B 1 85 ? -12.477 12.906 0.958 1 94.81 85 VAL B O 1
ATOM 2068 N N . SER B 1 86 ? -13.281 14.789 0.025 1 93.75 86 SER B N 1
ATOM 2069 C CA . SER B 1 86 ? -12.367 14.703 -1.114 1 93.75 86 SER B CA 1
ATOM 2070 C C . SER B 1 86 ? -11.75 16.062 -1.427 1 93.75 86 SER B C 1
ATOM 2072 O O . SER B 1 86 ? -12.312 17.109 -1.073 1 93.75 86 SER B O 1
ATOM 2074 N N . VAL B 1 87 ? -10.539 15.984 -1.937 1 92.31 87 VAL B N 1
ATOM 2075 C CA . VAL B 1 87 ? -9.844 17.172 -2.43 1 92.31 87 VAL B CA 1
ATOM 2076 C C . VAL B 1 87 ? -9.203 16.875 -3.785 1 92.31 87 VAL B C 1
ATOM 2078 O O . VAL B 1 87 ? -8.93 15.711 -4.105 1 92.31 87 VAL B O 1
ATOM 2081 N N . GLN B 1 88 ? -9.062 17.891 -4.594 1 85 88 GLN B N 1
ATOM 2082 C CA . GLN B 1 88 ? -8.367 17.75 -5.867 1 85 88 GLN B CA 1
ATOM 2083 C C . GLN B 1 88 ? -6.863 17.938 -5.691 1 85 88 GLN B C 1
ATOM 2085 O O . GLN B 1 88 ? -6.426 18.906 -5.07 1 85 88 GLN B O 1
ATOM 2090 N N . ARG B 1 89 ? -6.141 16.875 -6.043 1 73.12 89 ARG B N 1
ATOM 2091 C CA . ARG B 1 89 ? -4.688 17.016 -6.016 1 73.12 89 ARG B CA 1
ATOM 2092 C C . ARG B 1 89 ? -4.191 17.859 -7.184 1 73.12 89 ARG B C 1
ATOM 2094 O O . ARG B 1 89 ? -4.613 17.672 -8.328 1 73.12 89 ARG B O 1
ATOM 2101 N N . ARG B 1 90 ? -3.682 19 -6.887 1 58.84 90 ARG B N 1
ATOM 2102 C CA . ARG B 1 90 ? -3.129 19.859 -7.922 1 58.84 90 ARG B CA 1
ATOM 2103 C C . ARG B 1 90 ? -1.91 19.219 -8.578 1 58.84 90 ARG B C 1
ATOM 2105 O O . ARG B 1 90 ? -1.017 18.719 -7.887 1 58.84 90 ARG B O 1
ATOM 2112 N N . MET B 1 91 ? -2.123 18.328 -9.586 1 50.5 91 MET B N 1
ATOM 2113 C CA . MET B 1 91 ? -0.973 17.734 -10.266 1 50.5 91 MET B CA 1
ATOM 2114 C C . MET B 1 91 ? 0.038 18.812 -10.648 1 50.5 91 MET B C 1
ATOM 2116 O O . MET B 1 91 ? -0.338 19.953 -10.938 1 50.5 91 MET B O 1
ATOM 2120 N N . SER B 1 92 ? 1.271 18.688 -10.242 1 42.34 92 SER B N 1
ATOM 2121 C CA . SER B 1 92 ? 2.287 19.594 -10.758 1 42.34 92 SER B CA 1
ATOM 2122 C C . SER B 1 92 ? 1.988 20 -12.195 1 42.34 92 SER B C 1
ATOM 2124 O O . SER B 1 92 ? 1.145 19.391 -12.859 1 42.34 92 SER B O 1
ATOM 2126 N N . TYR B 1 93 ? 2.963 20.719 -13.008 1 34.94 93 TYR B N 1
ATOM 2127 C CA . TYR B 1 93 ? 2.963 21.375 -14.312 1 34.94 93 TYR B CA 1
ATOM 2128 C C . TYR B 1 93 ? 2.439 20.438 -15.398 1 34.94 93 TYR B C 1
ATOM 2130 O O . TYR B 1 93 ? 2.826 20.562 -16.562 1 34.94 93 TYR B O 1
ATOM 2138 N N . ILE B 1 94 ? 1.664 19.469 -15.242 1 35.69 94 ILE B N 1
ATOM 2139 C CA . ILE B 1 94 ? 1.403 18.953 -16.578 1 35.69 94 ILE B CA 1
ATOM 2140 C C . ILE B 1 94 ? 0.46 19.891 -17.328 1 35.69 94 ILE B C 1
ATOM 2142 O O . ILE B 1 94 ? -0.558 20.328 -16.766 1 35.69 94 ILE B O 1
ATOM 2146 N N . PRO B 1 95 ? 0.768 20.422 -18.5 1 33.78 95 PRO B N 1
ATOM 2147 C CA . PRO B 1 95 ? -0.053 21.297 -19.344 1 33.78 95 PRO B CA 1
ATOM 2148 C C . PRO B 1 95 ? -1.516 20.859 -19.391 1 33.78 95 PRO B C 1
ATOM 2150 O O . PRO B 1 95 ? -1.821 19.688 -19.188 1 33.78 95 PRO B O 1
ATOM 2153 N N . SER B 1 96 ? -2.557 21.875 -19.578 1 33.25 96 SER B N 1
ATOM 2154 C CA . SER B 1 96 ? -4.012 21.969 -19.594 1 33.25 96 SER B CA 1
ATOM 2155 C C . SER B 1 96 ? -4.637 20.781 -20.344 1 33.25 96 SER B C 1
ATOM 2157 O O . SER B 1 96 ? -5.82 20.5 -20.172 1 33.25 96 SER B O 1
ATOM 2159 N N . ARG B 1 97 ? -4.152 20.484 -21.641 1 34.28 97 ARG B N 1
ATOM 2160 C CA . ARG B 1 97 ? -4.984 19.812 -22.641 1 34.28 97 ARG B CA 1
ATOM 2161 C C . ARG B 1 97 ? -5.406 18.438 -22.156 1 34.28 97 ARG B C 1
ATOM 2163 O O . ARG B 1 97 ? -6.219 17.766 -22.812 1 34.28 97 ARG B O 1
ATOM 2170 N N . ILE B 1 98 ? -4.582 17.641 -21.734 1 35.41 98 ILE B N 1
ATOM 2171 C CA . ILE B 1 98 ? -5.02 16.25 -21.562 1 35.41 98 ILE B CA 1
ATOM 2172 C C . ILE B 1 98 ? -5.914 16.156 -20.328 1 35.41 98 ILE B C 1
ATOM 2174 O O . ILE B 1 98 ? -5.422 15.992 -19.203 1 35.41 98 ILE B O 1
ATOM 2178 N N . LEU B 1 99 ? -6.953 16.891 -20.281 1 34.22 99 LEU B N 1
ATOM 2179 C CA . LEU B 1 99 ? -8.031 17.141 -19.328 1 34.22 99 LEU B CA 1
ATOM 2180 C C . LEU B 1 99 ? -8.742 15.852 -18.953 1 34.22 99 LEU B C 1
ATOM 2182 O O . LEU B 1 99 ? -9.531 15.82 -18.016 1 34.22 99 LEU B O 1
ATOM 2186 N N . ASN B 1 100 ? -9.031 14.961 -19.875 1 35.81 100 ASN B N 1
ATOM 2187 C CA . ASN B 1 100 ? -10 13.938 -19.5 1 35.81 100 ASN B CA 1
ATOM 2188 C C . ASN B 1 100 ? -9.547 13.164 -18.266 1 35.81 100 ASN B C 1
ATOM 2190 O O . ASN B 1 100 ? -10.078 12.094 -17.969 1 35.81 100 ASN B O 1
ATOM 2194 N N . ALA B 1 101 ? -8.406 13.484 -17.75 1 37.78 101 ALA B N 1
ATOM 2195 C CA . ALA B 1 101 ? -7.598 12.977 -16.641 1 37.78 101 ALA B CA 1
ATOM 2196 C C . ALA B 1 101 ? -8.219 13.336 -15.297 1 37.78 101 ALA B C 1
ATOM 2198 O O . ALA B 1 101 ? -7.516 13.414 -14.289 1 37.78 101 ALA B O 1
ATOM 2199 N N . SER B 1 102 ? -9.359 13.758 -15.234 1 40.47 102 SER B N 1
ATOM 2200 C CA . SER B 1 102 ? -10.125 14.242 -14.086 1 40.47 102 SER B CA 1
ATOM 2201 C C . SER B 1 102 ? -9.883 13.383 -12.852 1 40.47 102 SER B C 1
ATOM 2203 O O . SER B 1 102 ? -9.766 13.898 -11.742 1 40.47 102 SER B O 1
ATOM 2205 N N . ASP B 1 103 ? -10.133 12.055 -12.898 1 45.56 103 ASP B N 1
ATOM 2206 C CA . ASP B 1 103 ? -10.18 11.086 -11.805 1 45.56 103 ASP B CA 1
ATOM 2207 C C . ASP B 1 103 ? -8.789 10.852 -11.219 1 45.56 103 ASP B C 1
ATOM 2209 O O . ASP B 1 103 ? -8.648 10.32 -10.117 1 45.56 103 ASP B O 1
ATOM 2213 N N . LYS B 1 104 ? -7.707 11.289 -12.062 1 52.75 104 LYS B N 1
ATOM 2214 C CA . LYS B 1 104 ? -6.34 10.93 -11.711 1 52.75 104 LYS B CA 1
ATOM 2215 C C . LYS B 1 104 ? -5.801 11.836 -10.602 1 52.75 104 LYS B C 1
ATOM 2217 O O . LYS B 1 104 ? -4.77 11.539 -10 1 52.75 104 LYS B O 1
ATOM 2222 N N . GLY B 1 105 ? -6.664 12.656 -10.109 1 69.31 105 GLY B N 1
ATOM 2223 C CA . GLY B 1 105 ? -6.031 13.594 -9.195 1 69.31 105 GLY B CA 1
ATOM 2224 C C . GLY B 1 105 ? -6.805 13.781 -7.902 1 69.31 105 GLY B C 1
ATOM 2225 O O . GLY B 1 105 ? -6.387 14.547 -7.027 1 69.31 105 GLY B O 1
ATOM 2226 N N . ARG B 1 106 ? -7.859 13.023 -7.695 1 86.44 106 ARG B N 1
ATOM 2227 C CA . ARG B 1 106 ? -8.672 13.281 -6.512 1 86.44 106 ARG B CA 1
ATOM 2228 C C . ARG B 1 106 ? -8.305 12.336 -5.375 1 86.44 106 ARG B C 1
ATOM 2230 O O . ARG B 1 106 ? -8.172 11.125 -5.582 1 86.44 106 ARG B O 1
ATOM 2237 N N . PHE B 1 107 ? -8.086 12.977 -4.203 1 93.88 107 PHE B N 1
ATOM 2238 C CA . PHE B 1 107 ? -7.91 12.203 -2.979 1 93.88 107 PHE B CA 1
ATOM 2239 C C . PHE B 1 107 ? -9.203 12.156 -2.178 1 93.88 107 PHE B C 1
ATOM 2241 O O . PHE B 1 107 ? -9.945 13.133 -2.117 1 93.88 107 PHE B O 1
ATOM 2248 N N . GLU B 1 108 ? -9.477 11.016 -1.594 1 95.19 108 GLU B N 1
ATOM 2249 C CA . GLU B 1 108 ? -10.656 10.891 -0.749 1 95.19 108 GLU B CA 1
ATOM 2250 C C . GLU B 1 108 ? -10.375 10.031 0.478 1 95.19 108 GLU B C 1
ATOM 2252 O O . GLU B 1 108 ? -9.461 9.195 0.459 1 95.19 108 GLU B O 1
ATOM 2257 N N . VAL B 1 109 ? -11.125 10.305 1.484 1 95.69 109 VAL B N 1
ATOM 2258 C CA . VAL B 1 109 ? -11.086 9.523 2.717 1 95.69 109 VAL B CA 1
ATOM 2259 C C . VAL B 1 109 ? -12.508 9.32 3.24 1 95.69 109 VAL B C 1
ATOM 2261 O O . VAL B 1 109 ? -13.391 10.141 3 1 95.69 109 VAL B O 1
ATOM 2264 N N . ASP B 1 110 ? -12.742 8.125 3.799 1 94.12 110 ASP B N 1
ATOM 2265 C CA . ASP B 1 110 ? -14.008 7.895 4.48 1 94.12 110 ASP B CA 1
ATOM 2266 C C . ASP B 1 110 ? -14.227 8.922 5.59 1 94.12 110 ASP B C 1
ATOM 2268 O O . ASP B 1 110 ? -13.414 9.047 6.504 1 94.12 110 ASP B O 1
ATOM 2272 N N . ALA B 1 111 ? -15.359 9.602 5.57 1 92.69 111 ALA B N 1
ATOM 2273 C CA . ALA B 1 111 ? -15.625 10.688 6.504 1 92.69 111 ALA B CA 1
ATOM 2274 C C . ALA B 1 111 ? -15.789 10.164 7.93 1 92.69 111 ALA B C 1
ATOM 2276 O O . ALA B 1 111 ? -15.68 10.93 8.891 1 92.69 111 ALA B O 1
ATOM 2277 N N . ASN B 1 112 ? -15.945 8.859 8.07 1 91.31 112 ASN B N 1
ATOM 2278 C CA . ASN B 1 112 ? -16.25 8.289 9.375 1 91.31 112 ASN B CA 1
ATOM 2279 C C . ASN B 1 112 ? -14.984 7.867 10.117 1 91.31 112 ASN B C 1
ATOM 2281 O O . ASN B 1 112 ? -15.031 7.547 11.305 1 91.31 112 ASN B O 1
ATOM 2285 N N . VAL B 1 113 ? -13.867 7.973 9.469 1 92.25 113 VAL B N 1
ATOM 2286 C CA . VAL B 1 113 ? -12.688 7.375 10.094 1 92.25 113 VAL B CA 1
ATOM 2287 C C . VAL B 1 113 ? -11.82 8.469 10.711 1 92.25 113 VAL B C 1
ATOM 2289 O O . VAL B 1 113 ? -10.828 8.18 11.383 1 92.25 113 VAL B O 1
ATOM 2292 N N . VAL B 1 114 ? -12.109 9.688 10.43 1 92.12 114 VAL B N 1
ATOM 2293 C CA . VAL B 1 114 ? -11.398 10.82 11.016 1 92.12 114 VAL B CA 1
ATOM 2294 C C . VAL B 1 114 ? -12.383 11.711 11.773 1 92.12 114 VAL B C 1
ATOM 2296 O O . VAL B 1 114 ? -13.5 11.938 11.312 1 92.12 114 VAL B O 1
ATOM 2299 N N . ARG B 1 115 ? -11.961 12.125 12.969 1 91.12 115 ARG B N 1
ATOM 2300 C CA . ARG B 1 115 ? -12.812 12.977 13.797 1 91.12 115 ARG B CA 1
ATOM 2301 C C . ARG B 1 115 ? -12.07 14.234 14.227 1 91.12 115 ARG B C 1
ATOM 2303 O O . ARG B 1 115 ? -10.844 14.219 14.398 1 91.12 115 ARG B O 1
ATOM 2310 N N . LYS B 1 116 ? -12.93 15.203 14.453 1 92.38 116 LYS B N 1
ATOM 2311 C CA . LYS B 1 116 ? -12.383 16.406 15.062 1 92.38 116 LYS B CA 1
ATOM 2312 C C . LYS B 1 116 ? -11.711 16.094 16.391 1 92.38 116 LYS B C 1
ATOM 2314 O O . LYS B 1 116 ? -12.25 15.336 17.203 1 92.38 116 LYS B O 1
ATOM 2319 N N . GLY B 1 117 ? -10.477 16.609 16.531 1 93.56 117 GLY B N 1
ATOM 2320 C CA . GLY B 1 117 ? -9.773 16.406 17.797 1 93.56 117 GLY B CA 1
ATOM 2321 C C . GLY B 1 117 ? -8.812 15.234 17.75 1 93.56 117 GLY B C 1
ATOM 2322 O O . GLY B 1 117 ? -8.008 15.055 18.672 1 93.56 117 GLY B O 1
ATOM 2323 N N . ASP B 1 118 ? -8.883 14.43 16.719 1 97.06 118 ASP B N 1
ATOM 2324 C CA . ASP B 1 118 ? -7.945 13.32 16.594 1 97.06 118 ASP B CA 1
ATOM 2325 C C . ASP B 1 118 ? -6.508 13.828 16.484 1 97.06 118 ASP B C 1
ATOM 2327 O O . ASP B 1 118 ? -6.258 14.891 15.906 1 97.06 118 ASP B O 1
ATOM 2331 N N . SER B 1 119 ? -5.633 13.117 17.094 1 98.12 119 SER B N 1
ATOM 2332 C CA . SER B 1 119 ? -4.207 13.281 16.859 1 98.12 119 SER B CA 1
ATOM 2333 C C . SER B 1 119 ? -3.707 12.281 15.812 1 98.12 119 SER B C 1
ATOM 2335 O O . SER B 1 119 ? -3.766 11.07 16.031 1 98.12 119 SER B O 1
ATOM 2337 N N . LEU B 1 120 ? -3.236 12.852 14.688 1 98.5 120 LEU B N 1
ATOM 2338 C CA . LEU B 1 120 ? -2.902 11.992 13.555 1 98.5 120 LEU B CA 1
ATOM 2339 C C . LEU B 1 120 ? -1.431 12.133 13.18 1 98.5 120 LEU B C 1
ATOM 2341 O O . LEU B 1 120 ? -0.854 13.211 13.312 1 98.5 120 LEU B O 1
ATOM 2345 N N . VAL B 1 121 ? -0.818 11.07 12.703 1 98.81 121 VAL B N 1
ATOM 2346 C CA . VAL B 1 121 ? 0.52 11.094 12.125 1 98.81 121 VAL B CA 1
ATOM 2347 C C . VAL B 1 121 ? 0.465 10.602 10.68 1 98.81 121 VAL B C 1
ATOM 2349 O O . VAL B 1 121 ? 0.094 9.453 10.422 1 98.81 121 VAL B O 1
ATOM 2352 N N . ILE B 1 122 ? 0.768 11.492 9.742 1 98.81 122 ILE B N 1
ATOM 2353 C CA . ILE B 1 122 ? 0.907 11.109 8.344 1 98.81 122 ILE B CA 1
ATOM 2354 C C . ILE B 1 122 ? 2.254 10.422 8.125 1 98.81 122 ILE B C 1
ATOM 2356 O O . ILE B 1 122 ? 3.293 10.938 8.547 1 98.81 122 ILE B O 1
ATOM 2360 N N . VAL B 1 123 ? 2.25 9.25 7.492 1 98.88 123 VAL B N 1
ATOM 2361 C CA . VAL B 1 123 ? 3.477 8.531 7.16 1 98.88 123 VAL B CA 1
ATOM 2362 C C . VAL B 1 123 ? 3.574 8.352 5.645 1 98.88 123 VAL B C 1
ATOM 2364 O O . VAL B 1 123 ? 2.633 7.867 5.012 1 98.88 123 VAL B O 1
ATOM 2367 N N . ASP B 1 124 ? 4.605 8.742 5.062 1 98.12 124 ASP B N 1
ATOM 2368 C CA . ASP B 1 124 ? 4.867 8.57 3.639 1 98.12 124 ASP B CA 1
ATOM 2369 C C . ASP B 1 124 ? 6.309 8.141 3.393 1 98.12 124 ASP B C 1
ATOM 2371 O O . ASP B 1 124 ? 7.148 8.219 4.293 1 98.12 124 ASP B O 1
ATOM 2375 N N . ASP B 1 125 ? 6.559 7.625 2.164 1 97.5 125 ASP B N 1
ATOM 2376 C CA . ASP B 1 125 ? 7.914 7.156 1.887 1 97.5 125 ASP B CA 1
ATOM 2377 C C . ASP B 1 125 ? 8.852 8.328 1.603 1 97.5 125 ASP B C 1
ATOM 2379 O O . ASP B 1 125 ? 9.992 8.344 2.08 1 97.5 125 ASP B O 1
ATOM 2383 N N . VAL B 1 126 ? 8.242 9.359 0.83 1 96.88 126 VAL B N 1
ATOM 2384 C CA . VAL B 1 126 ? 9.156 10.398 0.369 1 96.88 126 VAL B CA 1
ATOM 2385 C C . VAL B 1 126 ? 8.477 11.766 0.476 1 96.88 126 VAL B C 1
ATOM 2387 O O . VAL B 1 126 ? 7.297 11.906 0.16 1 96.88 126 VAL B O 1
ATOM 2390 N N . LEU B 1 127 ? 9.188 12.773 0.923 1 97.25 127 LEU B N 1
ATOM 2391 C CA . LEU B 1 127 ? 8.867 14.18 0.745 1 97.25 127 LEU B CA 1
ATOM 2392 C C . LEU B 1 127 ? 9.781 14.82 -0.297 1 97.25 127 LEU B C 1
ATOM 2394 O O . LEU B 1 127 ? 10.969 15.031 -0.041 1 97.25 127 LEU B O 1
ATOM 2398 N N . ALA B 1 128 ? 9.266 15.039 -1.448 1 94.75 128 ALA B N 1
ATOM 2399 C CA . ALA B 1 128 ? 9.992 15.734 -2.51 1 94.75 128 ALA B CA 1
ATOM 2400 C C . ALA B 1 128 ? 9.43 17.141 -2.734 1 94.75 128 ALA B C 1
ATOM 2402 O O . ALA B 1 128 ? 9.812 18.078 -2.041 1 94.75 128 ALA B O 1
ATOM 2403 N N . THR B 1 129 ? 8.414 17.281 -3.619 1 93.25 129 THR B N 1
ATOM 2404 C CA . THR B 1 129 ? 7.867 18.609 -3.914 1 93.25 129 THR B CA 1
ATOM 2405 C C . THR B 1 129 ? 6.824 19 -2.873 1 93.25 129 THR B C 1
ATOM 2407 O O . THR B 1 129 ? 6.457 20.172 -2.773 1 93.25 129 THR B O 1
ATOM 2410 N N . GLY B 1 130 ? 6.332 18.047 -2.227 1 95.25 130 GLY B N 1
ATOM 2411 C CA . GLY B 1 130 ? 5.355 18.328 -1.188 1 95.25 130 GLY B CA 1
ATOM 2412 C C . GLY B 1 130 ? 3.926 18.344 -1.701 1 95.25 130 GLY B C 1
ATOM 2413 O O . GLY B 1 130 ? 2.986 18.547 -0.932 1 95.25 130 GLY B O 1
ATOM 2414 N N . GLU B 1 131 ? 3.711 18 -2.939 1 93.44 131 GLU B N 1
ATOM 2415 C CA . GLU B 1 131 ? 2.391 18.047 -3.561 1 93.44 131 GLU B CA 1
ATOM 2416 C C . GLU B 1 131 ? 1.426 17.078 -2.889 1 93.44 131 GLU B C 1
ATOM 2418 O O . GLU B 1 131 ? 0.307 17.453 -2.531 1 93.44 131 GLU B O 1
ATOM 2423 N N . THR B 1 132 ? 1.919 15.883 -2.723 1 93.75 132 THR B N 1
ATOM 2424 C CA . THR B 1 132 ? 1.076 14.867 -2.09 1 93.75 132 THR B CA 1
ATOM 2425 C C . THR B 1 132 ? 0.726 15.281 -0.662 1 93.75 132 THR B C 1
ATOM 2427 O O . THR B 1 132 ? -0.442 15.242 -0.268 1 93.75 132 THR B O 1
ATOM 2430 N N . LEU B 1 133 ? 1.685 15.734 0.054 1 96.75 133 LEU B N 1
ATOM 2431 C CA . LEU B 1 133 ? 1.492 16.078 1.459 1 96.75 133 LEU B CA 1
ATOM 2432 C C . LEU B 1 133 ? 0.531 17.25 1.605 1 96.75 133 LEU B C 1
ATOM 2434 O O . LEU B 1 133 ? -0.334 17.25 2.484 1 96.75 133 LEU B O 1
ATOM 2438 N N . VAL B 1 134 ? 0.635 18.25 0.746 1 96.06 134 VAL B N 1
ATOM 2439 C CA . VAL B 1 134 ? -0.281 19.391 0.779 1 96.06 134 VAL B CA 1
ATOM 2440 C C . VAL B 1 134 ? -1.714 18.906 0.569 1 96.06 134 VAL B C 1
ATOM 2442 O O . VAL B 1 134 ? -2.621 19.281 1.31 1 96.06 134 VAL B O 1
ATOM 2445 N N . ALA B 1 135 ? -1.927 18.016 -0.395 1 95.19 135 ALA B N 1
ATOM 2446 C CA . ALA B 1 135 ? -3.26 17.5 -0.691 1 95.19 135 ALA B CA 1
ATOM 2447 C C . ALA B 1 135 ? -3.822 16.719 0.495 1 95.19 135 ALA B C 1
ATOM 2449 O O . ALA B 1 135 ? -5 16.875 0.836 1 95.19 135 ALA B O 1
ATOM 2450 N N . VAL B 1 136 ? -2.98 15.938 1.104 1 96.81 136 VAL B N 1
ATOM 2451 C CA . VAL B 1 136 ? -3.404 15.133 2.25 1 96.81 136 VAL B CA 1
ATOM 2452 C C . VAL B 1 136 ? -3.787 16.062 3.408 1 96.81 136 VAL B C 1
ATOM 2454 O O . VAL B 1 136 ? -4.82 15.859 4.051 1 96.81 136 VAL B O 1
ATOM 2457 N N . LEU B 1 137 ? -2.975 17.031 3.668 1 97.44 137 LEU B N 1
ATOM 2458 C CA . LEU B 1 137 ? -3.234 17.969 4.758 1 97.44 137 LEU B CA 1
ATOM 2459 C C . LEU B 1 137 ? -4.512 18.766 4.5 1 97.44 137 LEU B C 1
ATOM 2461 O O . LEU B 1 137 ? -5.328 18.953 5.406 1 97.44 137 LEU B O 1
ATOM 2465 N N . GLU B 1 138 ? -4.695 19.188 3.256 1 96.69 138 GLU B N 1
ATOM 2466 C CA . GLU B 1 138 ? -5.922 19.891 2.9 1 96.69 138 GLU B CA 1
ATOM 2467 C C . GLU B 1 138 ? -7.148 19.016 3.137 1 96.69 138 GLU B C 1
ATOM 2469 O O . GLU B 1 138 ? -8.164 19.484 3.648 1 96.69 138 GLU B O 1
ATOM 2474 N N . LEU B 1 139 ? -7.016 17.828 2.756 1 96.62 139 LEU B N 1
ATOM 2475 C CA . LEU B 1 139 ? -8.109 16.875 2.918 1 96.62 139 LEU B CA 1
ATOM 2476 C C . LEU B 1 139 ? -8.469 16.703 4.391 1 96.62 139 LEU B C 1
ATOM 2478 O O . LEU B 1 139 ? -9.648 16.734 4.754 1 96.62 139 LEU B O 1
ATOM 2482 N N . LEU B 1 140 ? -7.453 16.531 5.258 1 97 140 LEU B N 1
ATOM 2483 C CA . LEU B 1 140 ? -7.68 16.297 6.68 1 97 140 LEU B CA 1
ATOM 2484 C C . LEU B 1 140 ? -8.258 17.547 7.344 1 97 140 LEU B C 1
ATOM 2486 O O . LEU B 1 140 ? -9.125 17.438 8.219 1 97 140 LEU B O 1
ATOM 2490 N N . VAL B 1 141 ? -7.828 18.703 6.93 1 96.44 141 VAL B N 1
ATOM 2491 C CA . VAL B 1 141 ? -8.383 19.938 7.457 1 96.44 141 VAL B CA 1
ATOM 2492 C C . VAL B 1 141 ? -9.844 20.078 7.039 1 96.44 141 VAL B C 1
ATOM 2494 O O . VAL B 1 141 ? -10.695 20.453 7.848 1 96.44 141 VAL B O 1
ATOM 2497 N N . LYS B 1 142 ? -10.102 19.766 5.812 1 95.5 142 LYS B N 1
ATOM 2498 C CA . LYS B 1 142 ? -11.484 19.766 5.328 1 95.5 142 LYS B CA 1
ATOM 2499 C C . LYS B 1 142 ? -12.352 18.812 6.129 1 95.5 142 LYS B C 1
ATOM 2501 O O . LYS B 1 142 ? -13.547 19.047 6.32 1 95.5 142 LYS B O 1
ATOM 2506 N N . ALA B 1 143 ? -11.742 17.75 6.59 1 94.81 143 ALA B N 1
ATOM 2507 C CA . ALA B 1 143 ? -12.453 16.766 7.383 1 94.81 143 ALA B CA 1
ATOM 2508 C C . ALA B 1 143 ? -12.641 17.234 8.82 1 94.81 143 ALA B C 1
ATOM 2510 O O . ALA B 1 143 ? -13.242 16.531 9.641 1 94.81 143 ALA B O 1
ATOM 2511 N N . GLY B 1 144 ? -12.016 18.359 9.258 1 94.56 144 GLY B N 1
ATOM 2512 C CA . GLY B 1 144 ? -12.297 18.953 10.547 1 94.56 144 GLY B CA 1
ATOM 2513 C C . GLY B 1 144 ? -11.086 19.016 11.461 1 94.56 144 GLY B C 1
ATOM 2514 O O . GLY B 1 144 ? -11.18 19.484 12.594 1 94.56 144 GLY B O 1
ATOM 2515 N N . LEU B 1 145 ? -9.961 18.578 10.992 1 96.19 145 LEU B N 1
ATOM 2516 C CA . LEU B 1 145 ? -8.75 18.594 11.805 1 96.19 145 LEU B CA 1
ATOM 2517 C C . LEU B 1 145 ? -8.055 19.953 11.719 1 96.19 145 LEU B C 1
ATOM 2519 O O . LEU B 1 145 ? -8.281 20.703 10.773 1 96.19 145 LEU B O 1
ATOM 2523 N N . GLN B 1 146 ? -7.273 20.219 12.75 1 95.69 146 GLN B N 1
ATOM 2524 C CA . GLN B 1 146 ? -6.375 21.375 12.742 1 95.69 146 GLN B CA 1
ATOM 2525 C C . GLN B 1 146 ? -4.945 20.953 12.43 1 95.69 146 GLN B C 1
ATOM 2527 O O . GLN B 1 146 ? -4.527 19.844 12.781 1 95.69 146 GLN B O 1
ATOM 2532 N N . PRO B 1 147 ? -4.211 21.812 11.773 1 95.81 147 PRO B N 1
ATOM 2533 C CA . PRO B 1 147 ? -2.818 21.484 11.461 1 95.81 147 PRO B CA 1
ATOM 2534 C C . PRO B 1 147 ? -2.02 21.062 12.688 1 95.81 147 PRO B C 1
ATOM 2536 O O . PRO B 1 147 ? -1.148 20.188 12.602 1 95.81 147 PRO B O 1
ATOM 2539 N N . GLU B 1 148 ? -2.367 21.609 13.852 1 94.38 148 GLU B N 1
ATOM 2540 C CA . GLU B 1 148 ? -1.647 21.312 15.086 1 94.38 148 GLU B CA 1
ATOM 2541 C C . GLU B 1 148 ? -1.9 19.891 15.547 1 94.38 148 GLU B C 1
ATOM 2543 O O . GLU B 1 148 ? -1.159 19.359 16.375 1 94.38 148 GLU B O 1
ATOM 2548 N N . ASP B 1 149 ? -2.936 19.281 15.039 1 94.81 149 ASP B N 1
ATOM 2549 C CA . ASP B 1 149 ? -3.324 17.922 15.414 1 94.81 149 ASP B CA 1
ATOM 2550 C C . ASP B 1 149 ? -2.605 16.891 14.547 1 94.81 149 ASP B C 1
ATOM 2552 O O . ASP B 1 149 ? -2.756 15.688 14.75 1 94.81 149 ASP B O 1
ATOM 2556 N N . ILE B 1 150 ? -1.827 17.406 13.625 1 97.81 150 ILE B N 1
ATOM 2557 C CA . ILE B 1 150 ? -1.274 16.531 12.602 1 97.81 150 ILE B CA 1
ATOM 2558 C C . ILE B 1 150 ? 0.25 16.594 12.625 1 97.81 150 ILE B C 1
ATOM 2560 O O . ILE B 1 150 ? 0.824 17.688 12.695 1 97.81 150 ILE B O 1
ATOM 2564 N N . SER B 1 151 ? 0.912 15.508 12.664 1 98.44 151 SER B N 1
ATOM 2565 C CA . SER B 1 151 ? 2.35 15.375 12.461 1 98.44 151 SER B CA 1
ATOM 2566 C C . SER B 1 151 ? 2.656 14.555 11.211 1 98.44 151 SER B C 1
ATOM 2568 O O . SER B 1 151 ? 1.804 13.797 10.734 1 98.44 151 SER B O 1
ATOM 2570 N N . VAL B 1 152 ? 3.838 14.766 10.656 1 98.69 152 VAL B N 1
ATOM 2571 C CA . VAL B 1 152 ? 4.238 14.07 9.438 1 98.69 152 VAL B CA 1
ATOM 2572 C C . VAL B 1 152 ? 5.57 13.359 9.664 1 98.69 152 VAL B C 1
ATOM 2574 O O . VAL B 1 152 ? 6.5 13.938 10.234 1 98.69 152 VAL B O 1
ATOM 2577 N N . MET B 1 153 ? 5.621 12.109 9.266 1 98.75 153 MET B N 1
ATOM 2578 C CA . MET B 1 153 ? 6.863 11.344 9.219 1 98.75 153 MET B CA 1
ATOM 2579 C C . MET B 1 153 ? 7.105 10.789 7.816 1 98.75 153 MET B C 1
ATOM 2581 O O . MET B 1 153 ? 6.215 10.18 7.227 1 98.75 153 MET B O 1
ATOM 2585 N N . VAL B 1 154 ? 8.344 11.008 7.332 1 98.62 154 VAL B N 1
ATOM 2586 C CA . VAL B 1 154 ? 8.703 10.43 6.039 1 98.62 154 VAL B CA 1
ATOM 2587 C C . VAL B 1 154 ? 10.008 9.641 6.172 1 98.62 154 VAL B C 1
ATOM 2589 O O . VAL B 1 154 ? 10.844 9.953 7.02 1 98.62 154 VAL B O 1
ATOM 2592 N N . ALA B 1 155 ? 10.156 8.578 5.363 1 98.5 155 ALA B N 1
ATOM 2593 C CA . ALA B 1 155 ? 11.398 7.805 5.367 1 98.5 155 ALA B CA 1
ATOM 2594 C C . ALA B 1 155 ? 12.547 8.609 4.777 1 98.5 155 ALA B C 1
ATOM 2596 O O . ALA B 1 155 ? 13.648 8.633 5.336 1 98.5 155 ALA B O 1
ATOM 2597 N N . ALA B 1 156 ? 12.242 9.336 3.66 1 98 156 ALA B N 1
ATOM 2598 C CA . ALA B 1 156 ? 13.289 10.133 3.016 1 98 156 ALA B CA 1
ATOM 2599 C C . ALA B 1 156 ? 12.758 11.492 2.582 1 98 156 ALA B C 1
ATOM 2601 O O . ALA B 1 156 ? 11.633 11.594 2.084 1 98 156 ALA B O 1
ATOM 2602 N N . GLU B 1 157 ? 13.531 12.5 2.738 1 98 157 GLU B N 1
ATOM 2603 C CA . GLU B 1 157 ? 13.25 13.859 2.277 1 98 157 GLU B CA 1
ATOM 2604 C C . GLU B 1 157 ? 14.312 14.328 1.288 1 98 157 GLU B C 1
ATOM 2606 O O . GLU B 1 157 ? 15.508 14.094 1.489 1 98 157 GLU B O 1
ATOM 2611 N N . PHE B 1 158 ? 13.859 14.906 0.239 1 96.19 158 PHE B N 1
ATOM 2612 C CA . PHE B 1 158 ? 14.734 15.508 -0.756 1 96.19 158 PHE B CA 1
ATOM 2613 C C . PHE B 1 158 ? 14.594 17.031 -0.752 1 96.19 158 PHE B C 1
ATOM 2615 O O . PHE B 1 158 ? 13.797 17.578 -1.515 1 96.19 158 PHE B O 1
ATOM 2622 N N . PRO B 1 159 ? 15.484 17.688 -0.008 1 95.44 159 PRO B N 1
ATOM 2623 C CA . PRO B 1 159 ? 15.352 19.141 0.156 1 95.44 159 PRO B CA 1
ATOM 2624 C C . PRO B 1 159 ? 15.484 19.891 -1.163 1 95.44 159 PRO B C 1
ATOM 2626 O O . PRO B 1 159 ? 14.93 20.984 -1.309 1 95.44 159 PRO B O 1
ATOM 2629 N N . PHE B 1 160 ? 16.141 19.328 -2.139 1 93.19 160 PHE B N 1
ATOM 2630 C CA . PHE B 1 160 ? 16.312 19.938 -3.451 1 93.19 160 PHE B CA 1
ATOM 2631 C C . PHE B 1 160 ? 14.953 20.297 -4.051 1 93.19 160 PHE B C 1
ATOM 2633 O O . PHE B 1 160 ? 14.836 21.297 -4.758 1 93.19 160 PHE B O 1
ATOM 2640 N N . HIS B 1 161 ? 13.93 19.609 -3.736 1 94.25 161 HIS B N 1
ATOM 2641 C CA . HIS B 1 161 ? 12.617 19.781 -4.352 1 94.25 161 HIS B CA 1
ATOM 2642 C C . HIS B 1 161 ? 11.758 20.75 -3.555 1 94.25 161 HIS B C 1
ATOM 2644 O O . HIS B 1 161 ? 10.617 21.031 -3.93 1 94.25 161 HIS B O 1
ATOM 2650 N N . ARG B 1 162 ? 12.203 21.188 -2.42 1 95.75 162 ARG B N 1
ATOM 2651 C CA . ARG B 1 162 ? 11.648 22.297 -1.637 1 95.75 162 ARG B CA 1
ATOM 2652 C C . ARG B 1 162 ? 10.234 21.984 -1.171 1 95.75 162 ARG B C 1
ATOM 2654 O O . ARG B 1 162 ? 9.344 22.828 -1.251 1 95.75 162 ARG B O 1
ATOM 2661 N N . GLY B 1 163 ? 10.094 20.766 -0.698 1 96.31 163 GLY B N 1
ATOM 2662 C CA . GLY B 1 163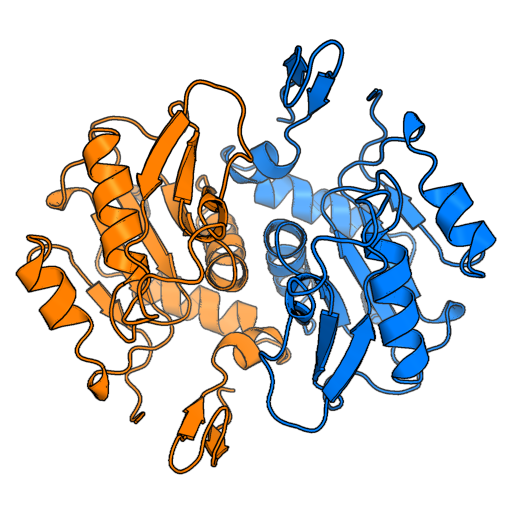 ? 8.789 20.328 -0.224 1 96.31 163 GLY B CA 1
ATOM 2663 C C . GLY B 1 163 ? 8.305 21.109 0.985 1 96.31 163 GLY B C 1
ATOM 2664 O O . GLY B 1 163 ? 7.121 21.438 1.086 1 96.31 163 GLY B O 1
ATOM 2665 N N . ARG B 1 164 ? 9.141 21.469 1.881 1 96.75 164 ARG B N 1
ATOM 2666 C CA . ARG B 1 164 ? 8.758 22.203 3.082 1 96.75 164 ARG B CA 1
ATOM 2667 C C . ARG B 1 164 ? 8.32 23.625 2.742 1 96.75 164 ARG B C 1
ATOM 2669 O O . ARG B 1 164 ? 7.43 24.172 3.389 1 96.75 164 ARG B O 1
ATOM 2676 N N . GLU B 1 165 ? 8.969 24.203 1.76 1 97.06 165 GLU B N 1
ATOM 2677 C CA . GLU B 1 165 ? 8.547 25.516 1.307 1 97.06 165 GLU B CA 1
ATOM 2678 C C . GLU B 1 165 ? 7.117 25.484 0.769 1 97.06 165 GLU B C 1
ATOM 2680 O O . GLU B 1 165 ? 6.34 26.422 0.996 1 97.06 165 GLU B O 1
ATOM 2685 N N . LYS B 1 166 ? 6.852 24.391 0.067 1 96.25 166 LYS B N 1
ATOM 2686 C CA . LYS B 1 166 ? 5.492 24.234 -0.452 1 96.25 166 LYS B CA 1
ATOM 2687 C C . LYS B 1 166 ? 4.477 24.156 0.684 1 96.25 166 LYS B C 1
ATOM 2689 O O . LYS B 1 166 ? 3.402 24.75 0.606 1 96.25 166 LYS B O 1
ATOM 2694 N N . LEU B 1 167 ? 4.844 23.422 1.7 1 97.12 167 LEU B N 1
ATOM 2695 C CA . LEU B 1 167 ? 3.965 23.312 2.859 1 97.12 167 LEU B CA 1
ATOM 2696 C C . LEU B 1 167 ? 3.723 24.688 3.479 1 97.12 167 LEU B C 1
ATOM 2698 O O . LEU B 1 167 ? 2.584 25.047 3.793 1 97.12 167 LEU B O 1
ATOM 2702 N N . TRP B 1 168 ? 4.742 25.438 3.576 1 96.62 168 TRP B N 1
ATOM 2703 C CA . TRP B 1 168 ? 4.645 26.781 4.121 1 96.62 168 TRP B CA 1
ATOM 2704 C C . TRP B 1 168 ? 3.742 27.656 3.256 1 96.62 168 TRP B C 1
ATOM 2706 O O . TRP B 1 168 ? 2.857 28.344 3.768 1 96.62 168 TRP B O 1
ATOM 2716 N N . ALA B 1 169 ? 3.922 27.594 2.002 1 96.88 169 ALA B N 1
ATOM 2717 C CA . ALA B 1 169 ? 3.182 28.422 1.051 1 96.88 169 ALA B CA 1
ATOM 2718 C C . ALA B 1 169 ? 1.689 28.109 1.096 1 96.88 169 ALA B C 1
ATOM 2720 O O . ALA B 1 169 ? 0.86 28.953 0.759 1 96.88 169 ALA B O 1
ATOM 2721 N N . HIS B 1 170 ? 1.419 26.938 1.583 1 95.75 170 HIS B N 1
ATOM 2722 C CA . HIS B 1 170 ? 0.017 26.547 1.594 1 95.75 170 HIS B CA 1
ATOM 2723 C C . HIS B 1 170 ? -0.558 26.578 3.006 1 95.75 170 HIS B C 1
ATOM 2725 O O . HIS B 1 170 ? -1.587 25.969 3.281 1 95.75 170 HIS B O 1
ATOM 2731 N N . GLY B 1 171 ? 0.15 27.156 3.898 1 95.94 171 GLY B N 1
ATOM 2732 C CA . GLY B 1 171 ? -0.376 27.406 5.23 1 95.94 171 GLY B CA 1
ATOM 2733 C C . GLY B 1 171 ? -0.113 26.25 6.195 1 95.94 171 GLY B C 1
ATOM 2734 O O . GLY B 1 171 ? -0.721 26.188 7.266 1 95.94 171 GLY B O 1
ATOM 2735 N N . PHE B 1 172 ? 0.819 25.375 5.801 1 97.56 172 PHE B N 1
ATOM 2736 C CA . PHE B 1 172 ? 1.08 24.219 6.641 1 97.56 172 PHE B CA 1
ATOM 2737 C C . PHE B 1 172 ? 2.486 24.266 7.223 1 97.56 172 PHE B C 1
ATOM 2739 O O . PHE B 1 172 ? 3.088 23.234 7.512 1 97.56 172 PHE B O 1
ATOM 2746 N N . GLY B 1 173 ? 3.006 25.469 7.375 1 94.38 173 GLY B N 1
ATOM 2747 C CA . GLY B 1 173 ? 4.352 25.656 7.891 1 94.38 173 GLY B CA 1
ATOM 2748 C C . GLY B 1 173 ? 4.516 25.188 9.32 1 94.38 173 GLY B C 1
ATOM 2749 O O . GLY B 1 173 ? 5.625 24.859 9.758 1 94.38 173 GLY B O 1
ATOM 2750 N N . ARG B 1 174 ? 3.387 25.109 10.039 1 93.12 174 ARG B N 1
ATOM 2751 C CA . ARG B 1 174 ? 3.451 24.766 11.453 1 93.12 174 ARG B CA 1
ATOM 2752 C C . ARG B 1 174 ? 3.334 23.266 11.672 1 93.12 174 ARG B C 1
ATOM 2754 O O . ARG B 1 174 ? 3.488 22.781 12.797 1 93.12 174 ARG B O 1
ATOM 2761 N N . VAL B 1 175 ? 3.047 22.562 10.633 1 96.31 175 VAL B N 1
ATOM 2762 C CA . VAL B 1 175 ? 2.955 21.109 10.773 1 96.31 175 VAL B CA 1
ATOM 2763 C C . VAL B 1 175 ? 4.34 20.531 11.047 1 96.31 175 VAL B C 1
ATOM 2765 O O . VAL B 1 175 ? 5.316 20.891 10.383 1 96.31 175 VAL B O 1
ATOM 2768 N N . ALA B 1 176 ? 4.441 19.688 12.086 1 96.94 176 ALA B N 1
ATOM 2769 C CA . ALA B 1 176 ? 5.707 19.031 12.43 1 96.94 176 ALA B CA 1
ATOM 2770 C C . ALA B 1 176 ? 6.062 17.969 11.398 1 96.94 176 ALA B C 1
ATOM 2772 O O . ALA B 1 176 ? 5.344 16.984 11.25 1 96.94 176 ALA B O 1
ATOM 2773 N N . VAL B 1 177 ? 7.152 18.188 10.719 1 98 177 VAL B N 1
ATOM 2774 C CA . VAL B 1 177 ? 7.621 17.234 9.719 1 98 177 VAL B CA 1
ATOM 2775 C C . VAL B 1 177 ? 8.945 16.625 10.172 1 98 177 VAL B C 1
ATOM 2777 O O . VAL B 1 177 ? 9.914 17.344 10.438 1 98 177 VAL B O 1
ATOM 2780 N N . GLN B 1 178 ? 8.977 15.344 10.305 1 98.44 178 GLN B N 1
ATOM 2781 C CA . GLN B 1 178 ? 10.195 14.609 10.641 1 98.44 178 GLN B CA 1
ATOM 2782 C C . GLN B 1 178 ? 10.578 13.648 9.516 1 98.44 178 GLN B C 1
ATOM 2784 O O . GLN B 1 178 ? 9.727 12.945 8.977 1 98.44 178 GLN B O 1
ATOM 2789 N N . SER B 1 179 ? 11.82 13.641 9.172 1 98.19 179 SER B N 1
ATOM 2790 C CA . SER B 1 179 ? 12.367 12.758 8.148 1 98.19 179 SER B CA 1
ATOM 2791 C C . SER B 1 179 ? 13.414 11.82 8.742 1 98.19 179 SER B C 1
ATOM 2793 O O . SER B 1 179 ? 14.289 12.25 9.5 1 98.19 179 SER B O 1
ATOM 2795 N N . LEU B 1 180 ? 13.367 10.531 8.414 1 97.69 180 LEU B N 1
ATOM 2796 C CA . LEU B 1 180 ? 14.383 9.594 8.867 1 97.69 180 LEU B CA 1
ATOM 2797 C C . LEU B 1 180 ? 15.703 9.836 8.133 1 97.69 180 LEU B C 1
ATOM 2799 O O . LEU B 1 180 ? 16.766 9.805 8.75 1 97.69 180 LEU B O 1
ATOM 2803 N N . LEU B 1 181 ? 15.57 10 6.816 1 96.44 181 LEU B N 1
ATOM 2804 C CA . LEU B 1 181 ? 16.719 10.273 5.969 1 96.44 181 LEU B CA 1
ATOM 2805 C C . LEU B 1 181 ? 16.547 11.594 5.223 1 96.44 181 LEU B C 1
ATOM 2807 O O . LEU B 1 181 ? 15.445 11.93 4.789 1 96.44 181 LEU B O 1
ATOM 2811 N N . VAL B 1 182 ? 17.562 12.336 5.172 1 96.5 182 VAL B N 1
ATOM 2812 C CA . VAL B 1 182 ? 17.641 13.492 4.285 1 96.5 182 VAL B CA 1
ATOM 2813 C C . VAL B 1 182 ? 18.703 13.25 3.213 1 96.5 182 VAL B C 1
ATOM 2815 O O . VAL B 1 182 ? 19.891 13.109 3.525 1 96.5 182 VAL B O 1
ATOM 2818 N N . LEU B 1 183 ? 18.25 13.062 2.059 1 93.94 183 LEU B N 1
ATOM 2819 C CA . LEU B 1 183 ? 19.125 12.648 0.968 1 93.94 183 LEU B CA 1
ATOM 2820 C C . LEU B 1 183 ? 19.297 13.766 -0.049 1 93.94 183 LEU B C 1
ATOM 2822 O O . LEU B 1 183 ? 18.422 14.617 -0.202 1 93.94 183 LEU B O 1
ATOM 2826 N N . ASP B 1 184 ? 20.5 13.617 -0.598 1 81.75 184 ASP B N 1
ATOM 2827 C CA . ASP B 1 184 ? 20.734 14.5 -1.734 1 81.75 184 ASP B CA 1
ATOM 2828 C C . ASP B 1 184 ? 20.031 13.984 -2.988 1 81.75 184 ASP B C 1
ATOM 2830 O O . ASP B 1 184 ? 19.75 12.789 -3.1 1 81.75 184 ASP B O 1
ATOM 2834 N N . GLY B 1 185 ? 19.203 14.812 -3.68 1 71.25 185 GLY B N 1
ATOM 2835 C CA . GLY B 1 185 ? 18.547 14.352 -4.895 1 71.25 185 GLY B CA 1
ATOM 2836 C C . GLY B 1 185 ? 18.047 15.477 -5.773 1 71.25 185 GLY B C 1
ATOM 2837 O O . GLY B 1 185 ? 17.656 16.531 -5.27 1 71.25 185 GLY B O 1
ATOM 2838 N N . GLN B 1 186 ? 18.578 15.406 -7.062 1 67.5 186 GLN B N 1
ATOM 2839 C CA . GLN B 1 186 ? 18.094 16.391 -8.031 1 67.5 186 GLN B CA 1
ATOM 2840 C C . GLN B 1 186 ? 17.016 15.805 -8.922 1 67.5 186 GLN B C 1
ATOM 2842 O O . GLN B 1 186 ? 16.953 14.586 -9.125 1 67.5 186 GLN B O 1
#

Organism: Fusarium oxysporum f. sp. lycopersici (strain 4287 / CBS 123668 / FGSC 9935 / NRRL 34936) (NCBI:txid426428)

InterPro domains:
  IPR000836 Phosphoribosyltransferase domain [PF00156] (20-151)
  IPR000836 Phosphoribosyltransferase domain [cd06223] (31-166)
  IPR029057 Phosphoribosyltransferase-like [G3DSA:3.40.50.2020] (1-179)
  IPR029057 Phosphoribosyltransferase-like [SSF53271] (3-172)
  IPR050054 Uracil phosphoribosyltransferase/Adenine phosphoribosyltransferase [PTHR32315] (4-169)